Protein AF-A0A7X7UG10-F1 (afdb_monomer_lite)

pLDDT: mean 86.89, std 9.78, range [51.19, 98.06]

Foldseek 3Di:
DKWWKWFQFPVRDIFTAIFDDDDQDQWTWGQGPVRDIDIDGQLRTQKIFGFQDPVWWQPDQADDDVLVPFFWKWWAFPVRDIATFGFRDDDPPRQWGKGAGPDRSGRGRIMIGGPVRTPDIDTDCDPNNVVVVLVVLLVVLLVQLLVLLVVLLVQLLPPVDDDDPVVLVVSLVVSCVRNVVSQVVCCVRPNLVVVLVSQVVSLVVCCVVRNDSSSVSSVVSSVSNSD

Structure (mmCIF, N/CA/C/O backbone):
data_AF-A0A7X7UG10-F1
#
_entry.id   AF-A0A7X7UG10-F1
#
loop_
_atom_site.group_PDB
_atom_site.id
_atom_site.type_symbol
_atom_site.label_atom_id
_atom_site.label_alt_id
_atom_site.label_comp_id
_atom_site.label_asym_id
_atom_site.label_entity_id
_atom_site.label_seq_id
_atom_site.pdbx_PDB_ins_code
_atom_site.Cartn_x
_atom_site.Cartn_y
_atom_site.Cartn_z
_atom_site.occupancy
_atom_site.B_iso_or_equiv
_atom_site.auth_seq_id
_atom_site.auth_comp_id
_atom_site.auth_asym_id
_atom_site.auth_atom_id
_atom_site.pdbx_PDB_model_num
ATOM 1 N N . MET A 1 1 ? 0.075 7.490 28.479 1.00 69.31 1 MET A N 1
ATOM 2 C CA . MET A 1 1 ? -0.956 8.468 28.060 1.00 69.31 1 MET A CA 1
ATOM 3 C C . MET A 1 1 ? -2.308 7.787 28.205 1.00 69.31 1 MET A C 1
ATOM 5 O O . MET A 1 1 ? -2.386 6.603 27.901 1.00 69.31 1 MET A O 1
ATOM 9 N N . LYS A 1 2 ? -3.317 8.472 28.754 1.00 86.25 2 LYS A N 1
ATOM 10 C CA . LYS A 1 2 ? -4.657 7.908 28.972 1.00 86.25 2 LYS A CA 1
ATOM 11 C C . LYS A 1 2 ? -5.450 7.986 27.671 1.00 86.25 2 LYS A C 1
ATOM 13 O O . LYS A 1 2 ? -5.693 9.092 27.209 1.00 86.25 2 LYS A O 1
ATOM 18 N N . ASN A 1 3 ? -5.850 6.844 27.116 1.00 93.38 3 ASN A N 1
ATOM 19 C CA . ASN A 1 3 ? -6.679 6.796 25.910 1.00 93.38 3 ASN A CA 1
ATOM 20 C C . ASN A 1 3 ? -8.123 6.492 26.308 1.00 93.38 3 ASN A C 1
ATOM 22 O O . ASN A 1 3 ? -8.355 5.517 27.028 1.00 93.38 3 ASN A O 1
ATOM 26 N N . LEU A 1 4 ? -9.083 7.295 25.849 1.00 95.88 4 LEU A N 1
ATOM 27 C CA . LEU A 1 4 ? -10.499 6.949 25.960 1.00 95.88 4 LEU A CA 1
ATOM 28 C C . LEU A 1 4 ? -10.806 5.854 24.942 1.00 95.88 4 LEU A C 1
ATOM 30 O O . LEU A 1 4 ? -10.347 5.921 23.804 1.00 95.88 4 LEU A O 1
ATOM 34 N N . VAL A 1 5 ? -11.551 4.833 25.356 1.00 96.88 5 VAL A N 1
ATOM 35 C CA . VAL A 1 5 ? -11.821 3.666 24.521 1.00 96.88 5 VAL A CA 1
ATOM 36 C C . VAL A 1 5 ? -13.278 3.234 24.623 1.00 96.88 5 VAL A C 1
ATOM 38 O O . VAL A 1 5 ? -13.866 3.188 25.708 1.00 96.88 5 VAL A O 1
ATOM 41 N N . ILE A 1 6 ? -13.843 2.887 23.471 1.00 97.25 6 ILE A N 1
ATOM 42 C CA . ILE A 1 6 ? -15.107 2.169 23.338 1.00 97.25 6 ILE A CA 1
ATOM 43 C C . ILE A 1 6 ? -14.769 0.790 22.770 1.00 97.25 6 ILE A C 1
ATOM 45 O O . ILE A 1 6 ? -14.420 0.659 21.599 1.00 97.25 6 ILE A O 1
ATOM 49 N N . ALA A 1 7 ? -14.834 -0.245 23.603 1.00 97.75 7 ALA A N 1
ATOM 50 C CA . ALA A 1 7 ? -14.637 -1.626 23.176 1.00 97.75 7 ALA A CA 1
ATOM 51 C C . ALA A 1 7 ? -15.983 -2.204 22.719 1.00 97.75 7 ALA A C 1
ATOM 53 O O . ALA A 1 7 ? -16.868 -2.398 23.554 1.00 97.75 7 ALA A O 1
ATOM 54 N N . LYS A 1 8 ? -16.147 -2.460 21.413 1.00 97.94 8 LYS A N 1
ATOM 55 C CA . LYS A 1 8 ? -17.315 -3.165 20.861 1.00 97.94 8 LYS A CA 1
ATOM 56 C C . LYS A 1 8 ? -16.986 -4.654 20.737 1.00 97.94 8 LYS A C 1
ATOM 58 O O . LYS A 1 8 ? -16.035 -5.021 20.047 1.00 97.94 8 LYS A O 1
ATOM 63 N N . TYR A 1 9 ? -17.772 -5.505 21.383 1.00 98.00 9 TYR A N 1
ATOM 64 C CA . TYR A 1 9 ? -17.621 -6.958 21.350 1.00 98.00 9 TYR A CA 1
ATOM 65 C C . TYR A 1 9 ? -18.351 -7.578 20.157 1.00 98.00 9 TYR A C 1
ATOM 67 O O . TYR A 1 9 ? -19.327 -7.021 19.659 1.00 98.00 9 TYR A O 1
ATOM 75 N N . LEU A 1 10 ? -17.907 -8.764 19.730 1.00 97.12 10 LEU A N 1
ATOM 76 C CA . LEU A 1 10 ? -18.556 -9.532 18.655 1.00 97.12 10 LEU A CA 1
ATOM 77 C C . LEU A 1 10 ? -20.017 -9.884 18.968 1.00 97.12 10 LEU A C 1
ATOM 79 O O . LEU A 1 10 ? -20.829 -10.023 18.063 1.00 97.12 10 LEU A O 1
ATOM 83 N N . ASN A 1 11 ? -20.368 -9.997 20.251 1.00 95.12 11 ASN A N 1
ATOM 84 C CA . ASN A 1 11 ? -21.738 -10.254 20.701 1.00 95.12 11 ASN A CA 1
ATOM 85 C C . ASN A 1 11 ? -22.642 -8.999 20.694 1.00 95.12 11 ASN A C 1
ATOM 87 O O . ASN A 1 11 ? -23.745 -9.047 21.233 1.00 95.12 11 ASN A O 1
ATOM 91 N N . GLY A 1 12 ? -22.165 -7.866 20.168 1.00 94.12 12 GLY A N 1
ATOM 92 C CA . GLY A 1 12 ? -22.896 -6.596 20.112 1.00 94.12 12 GLY A CA 1
ATOM 93 C C . GLY A 1 12 ? -22.856 -5.767 21.399 1.00 94.12 12 GLY A C 1
ATOM 94 O O . GLY A 1 12 ? -23.299 -4.619 21.398 1.00 94.12 12 GLY A O 1
ATOM 95 N N . THR A 1 13 ? -22.303 -6.291 22.498 1.00 96.56 13 THR A N 1
ATOM 96 C CA . THR A 1 13 ? -22.138 -5.507 23.732 1.00 96.56 13 THR A CA 1
ATOM 97 C C . THR A 1 13 ? -21.009 -4.490 23.588 1.00 96.56 13 THR A C 1
ATOM 99 O O . THR A 1 13 ? -20.074 -4.672 22.805 1.00 96.56 13 THR A O 1
ATOM 102 N N . MET A 1 14 ? -21.072 -3.403 24.358 1.00 96.12 14 MET A N 1
ATOM 103 C CA . MET A 1 14 ? -20.009 -2.401 24.381 1.00 96.12 14 MET A CA 1
ATOM 104 C C . MET A 1 14 ? -19.635 -2.002 25.800 1.00 96.12 14 MET A C 1
ATOM 106 O O . MET A 1 14 ? -20.491 -1.892 26.677 1.00 96.12 14 MET A O 1
ATOM 110 N N . VAL A 1 15 ? -18.348 -1.729 26.002 1.00 97.12 15 VAL A N 1
ATOM 111 C CA . VAL A 1 15 ? -17.819 -1.214 27.265 1.00 97.12 15 VAL A CA 1
ATOM 112 C C . VAL A 1 15 ? -17.035 0.061 26.989 1.00 97.12 15 VAL A C 1
ATOM 114 O O . VAL A 1 15 ? -16.146 0.087 26.139 1.00 97.12 15 VAL A O 1
ATOM 117 N N . LYS A 1 16 ? -17.371 1.127 27.718 1.00 97.31 16 LYS A N 1
ATOM 118 C CA . LYS A 1 16 ? -16.681 2.417 27.649 1.00 97.31 16 LYS A CA 1
ATOM 119 C C . LYS A 1 16 ? -15.754 2.574 28.847 1.00 97.31 16 LYS A C 1
ATOM 121 O O . LYS A 1 16 ? -16.108 2.210 29.970 1.00 97.31 16 LYS A O 1
ATOM 126 N N . GLY A 1 17 ? -14.581 3.143 28.616 1.00 96.81 17 GLY A N 1
ATOM 127 C CA . GLY A 1 17 ? -13.615 3.391 29.675 1.00 96.81 17 GLY A CA 1
ATOM 128 C C . GLY A 1 17 ? -12.332 4.018 29.163 1.00 96.81 17 GLY A C 1
ATOM 129 O O . GLY A 1 17 ? -12.296 4.650 28.112 1.00 96.81 17 GLY A O 1
ATOM 130 N N . TYR A 1 18 ? -11.248 3.835 29.894 1.00 97.06 18 TYR A N 1
ATOM 131 C CA . TYR A 1 18 ? -9.933 4.246 29.431 1.00 97.06 18 TYR A CA 1
ATOM 132 C C . TYR A 1 18 ? -8.921 3.120 29.565 1.00 97.06 18 TYR A C 1
ATOM 134 O O . TYR A 1 18 ? -9.076 2.208 30.373 1.00 97.06 18 TYR A O 1
ATOM 142 N N . THR A 1 19 ? -7.866 3.204 28.768 1.00 96.69 19 THR A N 1
ATOM 143 C CA . THR A 1 19 ? -6.755 2.254 28.775 1.00 96.69 19 THR A CA 1
ATOM 144 C C . THR A 1 19 ? -5.424 2.997 28.773 1.00 96.69 19 THR A C 1
ATOM 146 O O . THR A 1 19 ? -5.327 4.138 28.307 1.00 96.69 19 THR A O 1
ATOM 149 N N . LEU A 1 20 ? -4.400 2.348 29.325 1.00 95.06 20 LEU A N 1
ATOM 150 C CA . LEU A 1 20 ? -3.022 2.836 29.347 1.00 95.06 20 LEU A CA 1
ATOM 151 C C . LEU A 1 20 ? -2.082 1.986 28.480 1.00 95.06 20 LEU A C 1
ATOM 153 O O . LEU A 1 20 ? -0.949 2.405 28.254 1.00 95.06 20 LEU A O 1
ATOM 157 N N . ASP A 1 21 ? -2.529 0.820 27.999 1.00 94.19 21 ASP A N 1
ATOM 158 C CA . ASP A 1 21 ? -1.650 -0.225 27.463 1.00 94.19 21 ASP A CA 1
ATOM 159 C C . ASP A 1 21 ? -2.168 -0.921 26.189 1.00 94.19 21 ASP A C 1
ATOM 161 O O . ASP A 1 21 ? -1.704 -2.008 25.844 1.00 94.19 21 ASP A O 1
ATOM 165 N N . ILE A 1 22 ? -3.078 -0.278 25.450 1.00 91.56 22 ILE A N 1
ATOM 166 C CA . ILE A 1 22 ? -3.514 -0.742 24.124 1.00 91.56 22 ILE A CA 1
ATOM 167 C C . ILE A 1 22 ? -2.398 -0.602 23.073 1.00 91.56 22 ILE A C 1
ATOM 169 O O . ILE A 1 22 ? -1.749 0.442 22.964 1.00 91.56 22 ILE A O 1
ATOM 173 N N . GLY A 1 23 ? -2.175 -1.656 22.287 1.00 87.38 23 GLY A N 1
ATOM 174 C CA . GLY A 1 23 ? -1.088 -1.745 21.309 1.00 87.38 23 GLY A CA 1
ATOM 175 C C . GLY A 1 23 ? -1.064 -3.109 20.615 1.00 87.38 23 GLY A C 1
ATOM 176 O O . GLY A 1 23 ? -2.100 -3.747 20.485 1.00 87.38 23 GLY A O 1
ATOM 177 N N . ASN A 1 24 ? 0.120 -3.589 20.224 1.00 81.75 24 ASN A N 1
ATOM 178 C CA . ASN A 1 24 ? 0.295 -4.830 19.444 1.00 81.75 24 ASN A CA 1
ATOM 179 C C . ASN A 1 24 ? 0.227 -6.133 20.276 1.00 81.75 24 ASN A C 1
ATOM 181 O O . ASN A 1 24 ? 0.858 -7.124 19.917 1.00 81.75 24 ASN A O 1
ATOM 185 N N . LYS A 1 25 ? -0.483 -6.135 21.405 1.00 90.50 25 LYS A N 1
ATOM 186 C CA . LYS A 1 25 ? -0.693 -7.323 22.254 1.00 90.50 25 LYS A CA 1
ATOM 187 C C . LYS A 1 25 ? -2.097 -7.860 22.017 1.00 90.50 25 LYS A C 1
ATOM 189 O O . LYS A 1 25 ? -2.970 -7.072 21.700 1.00 90.50 25 LYS A O 1
ATOM 194 N N . ASP A 1 26 ? -2.341 -9.141 22.277 1.00 95.19 26 ASP A N 1
ATOM 195 C CA . ASP A 1 26 ? -3.674 -9.752 22.100 1.00 95.19 26 ASP A CA 1
ATOM 196 C C . ASP A 1 26 ? -4.696 -9.346 23.177 1.00 95.19 26 ASP A C 1
ATOM 198 O O . ASP A 1 26 ? -5.889 -9.639 23.074 1.00 95.19 26 ASP A O 1
ATOM 202 N N . THR A 1 27 ? -4.234 -8.647 24.216 1.00 97.06 27 THR A N 1
ATOM 203 C CA . THR A 1 27 ? -5.051 -8.164 25.328 1.00 97.06 27 THR A CA 1
ATOM 204 C C . THR A 1 27 ? -4.622 -6.773 25.778 1.00 97.06 27 THR A C 1
ATOM 206 O O . THR A 1 27 ? -3.442 -6.430 25.678 1.00 97.06 27 THR A O 1
ATOM 209 N N . PHE A 1 28 ? -5.541 -6.024 26.381 1.00 97.31 28 PHE A N 1
ATOM 210 C CA . PHE A 1 28 ? -5.252 -4.766 27.078 1.00 97.31 28 PHE A CA 1
ATOM 211 C C . PHE A 1 28 ? -6.128 -4.614 28.326 1.00 97.31 28 PHE A C 1
ATOM 213 O O . PHE A 1 28 ? -7.128 -5.320 28.488 1.00 97.31 28 PHE A O 1
ATOM 220 N N . HIS A 1 29 ? -5.768 -3.683 29.208 1.00 97.50 29 HIS A N 1
ATOM 221 C CA . HIS A 1 29 ? -6.564 -3.369 30.390 1.00 97.50 29 HIS A CA 1
ATOM 222 C C . HIS A 1 29 ? -7.476 -2.175 30.118 1.00 97.50 29 HIS A C 1
ATOM 224 O O . HIS A 1 29 ? -7.034 -1.123 29.644 1.00 97.50 29 HIS A O 1
ATOM 230 N N . LEU A 1 30 ? -8.755 -2.335 30.445 1.00 97.44 30 LEU A N 1
ATOM 231 C CA . LEU A 1 30 ? -9.763 -1.287 30.368 1.00 97.44 30 LEU A CA 1
ATOM 232 C C . LEU A 1 30 ? -10.248 -0.981 31.782 1.00 97.44 30 LEU A C 1
ATOM 234 O O . LEU A 1 30 ? -10.715 -1.872 32.487 1.00 97.44 30 LEU A O 1
ATOM 238 N N . VAL A 1 31 ? -10.165 0.285 32.184 1.00 97.75 31 VAL A N 1
ATOM 239 C CA . VAL A 1 31 ? -10.835 0.789 33.385 1.00 97.75 31 VAL A CA 1
ATOM 240 C C . VAL A 1 31 ? -12.161 1.402 32.958 1.00 97.75 31 VAL A C 1
ATOM 242 O O . VAL A 1 31 ? -12.179 2.372 32.197 1.00 97.75 31 VAL A O 1
ATOM 245 N N . THR A 1 32 ? -13.269 0.804 33.391 1.00 96.88 32 THR A N 1
ATOM 246 C CA . THR A 1 32 ? -14.623 1.218 33.007 1.00 96.88 32 THR A CA 1
ATOM 247 C C . THR A 1 32 ? -14.974 2.582 33.598 1.00 96.88 32 THR A C 1
ATOM 249 O O . THR A 1 32 ? -14.307 3.082 34.505 1.00 96.88 32 THR A O 1
ATOM 252 N N . LEU A 1 33 ? -16.066 3.186 33.124 1.00 94.00 33 LEU A N 1
ATOM 253 C CA . LEU A 1 33 ? -16.603 4.417 33.723 1.00 94.00 33 LEU A CA 1
ATOM 254 C C . LEU A 1 33 ? -17.022 4.241 35.197 1.00 94.00 33 LEU A C 1
ATOM 256 O O . LEU A 1 33 ? -17.089 5.220 35.931 1.00 94.00 33 LEU A O 1
ATOM 260 N N . GLN A 1 34 ? -17.262 3.003 35.638 1.00 94.62 34 GLN A N 1
ATOM 261 C CA . GLN A 1 34 ? -17.535 2.628 37.028 1.00 94.62 34 GLN A CA 1
ATOM 262 C C . GLN A 1 34 ? -16.253 2.286 37.813 1.00 94.62 34 GLN A C 1
ATOM 264 O O . GLN A 1 34 ? -16.327 1.642 38.856 1.00 94.62 34 GLN A O 1
ATOM 269 N N . ASN A 1 35 ? -15.072 2.673 37.314 1.00 93.44 35 ASN A N 1
ATOM 270 C CA . ASN A 1 35 ? -13.763 2.409 37.926 1.00 93.44 35 ASN A CA 1
ATOM 271 C C . ASN A 1 35 ? -13.462 0.919 38.173 1.00 93.44 35 ASN A C 1
ATOM 273 O O . ASN A 1 35 ? -12.697 0.570 39.069 1.00 93.44 35 ASN A O 1
ATOM 277 N N . THR A 1 36 ? -14.037 0.026 37.365 1.00 96.06 36 THR A N 1
ATOM 278 C CA . THR A 1 36 ? -13.709 -1.405 37.394 1.00 96.06 36 THR A CA 1
ATOM 279 C C . THR A 1 36 ? -12.635 -1.694 36.357 1.00 96.06 36 THR A C 1
ATOM 281 O O . THR A 1 36 ? -12.786 -1.314 35.199 1.00 96.06 36 THR A O 1
ATOM 284 N N . GLN A 1 37 ? -11.557 -2.373 36.743 1.00 97.00 37 GLN A N 1
ATOM 285 C CA . GLN A 1 37 ? -10.535 -2.812 35.796 1.00 97.00 37 GLN A CA 1
ATOM 286 C C . GLN A 1 37 ? -10.876 -4.201 35.255 1.00 97.00 37 GLN A C 1
ATOM 288 O O . GLN A 1 37 ? -11.081 -5.137 36.024 1.00 97.00 37 GLN A O 1
ATOM 293 N N . ILE A 1 38 ? -10.901 -4.335 33.932 1.00 97.06 38 ILE A N 1
ATOM 294 C CA . ILE A 1 38 ? -11.108 -5.603 33.232 1.00 97.06 38 ILE A CA 1
ATOM 295 C C . ILE A 1 38 ? -9.986 -5.846 32.223 1.00 97.06 38 ILE A C 1
ATOM 297 O O . ILE A 1 38 ? -9.437 -4.906 31.641 1.00 97.06 38 ILE A O 1
ATOM 301 N N . THR A 1 39 ? -9.664 -7.116 31.990 1.00 97.75 39 THR A N 1
ATOM 302 C CA . THR A 1 39 ? -8.786 -7.528 30.891 1.00 97.75 39 THR A CA 1
ATOM 303 C C . THR A 1 39 ? -9.640 -7.816 29.666 1.00 97.75 39 THR A C 1
ATOM 305 O O . THR A 1 39 ? -10.510 -8.684 29.696 1.00 97.75 39 THR A O 1
ATOM 308 N N . VAL A 1 40 ? -9.384 -7.089 28.583 1.00 97.69 40 VAL A N 1
ATOM 309 C CA . VAL A 1 40 ? -10.087 -7.245 27.311 1.00 97.69 40 VAL A CA 1
ATOM 310 C C . VAL A 1 40 ? -9.215 -8.062 26.370 1.00 97.69 40 VAL A C 1
ATOM 312 O O . VAL A 1 40 ? -8.053 -7.716 26.158 1.00 97.69 40 VAL A O 1
ATOM 315 N N . LYS A 1 41 ? -9.773 -9.132 25.799 1.00 97.56 41 LYS A N 1
ATOM 316 C CA . LYS A 1 41 ? -9.138 -9.895 24.718 1.00 97.56 41 LYS A CA 1
ATOM 317 C C . LYS A 1 41 ? -9.620 -9.376 23.370 1.00 97.56 41 LYS A C 1
ATOM 319 O O . LYS A 1 41 ? -10.821 -9.191 23.186 1.00 97.56 41 LYS A O 1
ATOM 324 N N . ILE A 1 42 ? -8.699 -9.129 22.442 1.00 97.00 42 ILE A N 1
ATOM 325 C CA . ILE A 1 42 ? -9.031 -8.543 21.135 1.00 97.00 42 ILE A CA 1
ATOM 326 C C . ILE A 1 42 ? -9.817 -9.523 20.260 1.00 97.00 42 ILE A C 1
ATOM 328 O O . ILE A 1 42 ? -10.674 -9.095 19.495 1.00 97.00 42 ILE A O 1
ATOM 332 N N . ASP A 1 43 ? -9.579 -10.826 20.402 1.00 97.00 43 ASP A N 1
ATOM 333 C CA . ASP A 1 43 ? -10.307 -11.874 19.677 1.00 97.00 43 ASP A CA 1
ATOM 334 C C . ASP A 1 43 ? -11.823 -11.874 19.959 1.00 97.00 43 ASP A C 1
ATOM 336 O O . ASP A 1 43 ? -12.609 -12.241 19.089 1.00 97.00 43 ASP A O 1
ATOM 340 N N . ALA A 1 44 ? -12.240 -11.401 21.135 1.00 97.62 44 ALA A N 1
ATOM 341 C CA . ALA A 1 44 ? -13.637 -11.226 21.522 1.00 97.62 44 ALA A CA 1
ATOM 342 C C . ALA A 1 44 ? -14.248 -9.905 21.018 1.00 97.62 44 ALA A C 1
ATOM 344 O O . ALA A 1 44 ? -15.465 -9.702 21.112 1.00 97.62 44 ALA A O 1
ATOM 345 N N . LEU A 1 45 ? -13.422 -8.987 20.508 1.00 98.06 45 LEU A N 1
ATOM 346 C CA . LEU A 1 45 ? -13.863 -7.693 20.007 1.00 98.06 45 LEU A CA 1
ATOM 347 C C . LEU A 1 45 ? -14.240 -7.756 18.533 1.00 98.06 45 LEU A C 1
ATOM 349 O O . LEU A 1 45 ? -13.622 -8.462 17.744 1.00 98.06 45 LEU A O 1
ATOM 353 N N . LYS A 1 46 ? -15.205 -6.922 18.151 1.00 97.81 46 LYS A N 1
ATOM 354 C CA . LYS A 1 46 ? -15.277 -6.407 16.786 1.00 97.81 46 LYS A CA 1
ATOM 355 C C . LYS A 1 46 ? -14.106 -5.450 16.554 1.00 97.81 46 LYS A C 1
ATOM 357 O O . LYS A 1 46 ? -13.300 -5.630 15.644 1.00 97.81 46 LYS A O 1
ATOM 362 N N . ALA A 1 47 ? -14.022 -4.435 17.412 1.00 97.69 47 ALA A N 1
ATOM 363 C CA . ALA A 1 47 ? -12.966 -3.436 17.412 1.00 97.69 47 ALA A CA 1
ATOM 364 C C . ALA A 1 47 ? -12.937 -2.663 18.742 1.00 97.69 47 ALA A C 1
ATOM 366 O O . ALA A 1 47 ? -13.943 -2.572 19.455 1.00 97.69 47 ALA A O 1
ATOM 367 N N . ALA A 1 48 ? -11.790 -2.064 19.055 1.00 97.50 48 ALA A N 1
ATOM 368 C CA . ALA A 1 48 ? -11.658 -1.048 20.094 1.00 97.50 48 ALA A CA 1
ATOM 369 C C . ALA A 1 48 ? -11.438 0.324 19.446 1.00 97.50 48 ALA A C 1
ATOM 371 O O . ALA A 1 48 ? -10.427 0.558 18.785 1.00 97.50 48 ALA A O 1
ATOM 372 N N . PHE A 1 49 ? -12.383 1.234 19.656 1.00 95.75 49 PHE A N 1
ATOM 373 C CA . PHE A 1 49 ? -12.361 2.589 19.117 1.00 95.75 49 PHE A CA 1
ATOM 374 C C . PHE A 1 49 ? -11.696 3.503 20.140 1.00 95.75 49 PHE A C 1
ATOM 376 O O . PHE A 1 49 ? -12.246 3.704 21.226 1.00 95.75 49 PHE A O 1
ATOM 383 N N . LEU A 1 50 ? -10.505 4.019 19.832 1.00 95.06 50 LEU A N 1
ATOM 384 C CA . LEU A 1 50 ? -9.871 5.045 20.651 1.00 95.06 50 LEU A CA 1
ATOM 385 C C . LEU A 1 50 ? -10.441 6.388 20.216 1.00 95.06 50 LEU A C 1
ATOM 387 O O . LEU A 1 50 ? -10.336 6.751 19.046 1.00 95.06 50 LEU A O 1
ATOM 391 N N . VAL A 1 51 ? -11.072 7.090 21.148 1.00 93.69 51 VAL A N 1
ATOM 392 C CA . VAL A 1 51 ? -11.904 8.258 20.849 1.00 93.69 51 VAL A CA 1
ATOM 393 C C . VAL A 1 51 ? -11.369 9.523 21.508 1.00 93.69 51 VAL A C 1
ATOM 395 O O . VAL A 1 51 ? -10.785 9.469 22.587 1.00 93.69 51 VAL A O 1
ATOM 398 N N . LYS A 1 52 ? -11.638 10.677 20.897 1.00 89.75 52 LYS A N 1
ATOM 399 C CA . LYS A 1 52 ? -11.345 12.001 21.460 1.00 89.75 52 LYS A CA 1
ATOM 400 C C . LYS A 1 52 ? -12.229 12.279 22.675 1.00 89.75 52 LYS A C 1
ATOM 402 O O . LYS A 1 52 ? -11.768 12.797 23.689 1.00 89.75 52 LYS A O 1
ATOM 407 N N . THR A 1 53 ? -13.511 11.912 22.588 1.00 90.31 53 THR A N 1
ATOM 408 C CA . THR A 1 53 ? -14.511 12.135 23.642 1.00 90.31 53 THR A CA 1
ATOM 409 C C . THR A 1 53 ? -15.448 10.934 23.825 1.00 90.31 53 THR A C 1
ATOM 411 O O . THR A 1 53 ? -15.710 10.172 22.895 1.00 90.31 53 THR A O 1
ATOM 414 N N . MET A 1 54 ? -16.005 10.773 25.032 1.00 90.12 54 MET A N 1
ATOM 415 C CA . MET A 1 54 ? -16.983 9.711 25.342 1.00 90.12 54 MET A CA 1
ATOM 416 C C . MET A 1 54 ? -18.406 9.996 24.858 1.00 90.12 54 MET A C 1
ATOM 418 O O . MET A 1 54 ? -19.181 9.058 24.638 1.00 90.12 54 MET A O 1
ATOM 422 N N . ALA A 1 55 ? -18.754 11.281 24.762 1.00 84.00 55 ALA A N 1
ATOM 423 C CA . ALA A 1 55 ? -20.073 11.750 24.350 1.00 84.00 55 ALA A CA 1
ATOM 424 C C . ALA A 1 55 ? -20.234 11.773 22.821 1.00 84.00 55 ALA A C 1
ATOM 426 O O . ALA A 1 55 ? -21.361 11.793 22.337 1.00 84.00 55 ALA A O 1
ATOM 427 N N . GLY A 1 56 ? -19.125 11.727 22.074 1.00 73.62 56 GLY A N 1
ATOM 428 C CA . GLY A 1 56 ? -19.115 12.086 20.660 1.00 73.62 56 GLY A CA 1
ATOM 429 C C . GLY A 1 56 ? -19.019 13.605 20.486 1.00 73.62 56 GLY A C 1
ATOM 430 O O . GLY A 1 56 ? -19.287 14.368 21.414 1.00 73.62 56 GLY A O 1
ATOM 431 N N . GLY A 1 57 ? -18.608 14.044 19.298 1.00 64.50 57 GLY A N 1
ATOM 432 C CA . GLY A 1 57 ? -18.410 15.461 18.984 1.00 64.50 57 GLY A CA 1
ATOM 433 C C . GLY A 1 57 ? -16.939 15.856 18.843 1.00 64.50 57 GLY A C 1
ATOM 434 O O . GLY A 1 57 ? -16.037 15.282 19.453 1.00 64.50 57 GLY A O 1
ATOM 435 N N . THR A 1 58 ? -16.707 16.842 17.983 1.00 59.06 58 THR A N 1
ATOM 436 C CA . THR A 1 58 ? -15.467 17.023 17.220 1.00 59.06 58 THR A CA 1
ATOM 437 C C . THR A 1 58 ? -14.736 18.294 17.662 1.00 59.06 58 THR A C 1
ATOM 439 O O . THR A 1 58 ? -14.492 19.187 16.862 1.00 59.06 58 THR A O 1
ATOM 442 N N . ASN A 1 59 ? -14.427 18.432 18.954 1.00 53.41 59 ASN A N 1
ATOM 443 C CA . ASN A 1 59 ? -13.895 19.697 19.497 1.00 53.41 59 ASN A CA 1
ATOM 444 C C . ASN A 1 59 ? -12.408 19.657 19.862 1.00 53.41 59 ASN A C 1
ATOM 446 O O . ASN A 1 59 ? -11.937 20.474 20.651 1.00 53.41 59 ASN A O 1
ATOM 450 N N . SER A 1 60 ? -11.639 18.711 19.329 1.00 54.97 60 SER A N 1
ATOM 451 C CA . SER A 1 60 ? -10.196 18.690 19.564 1.00 54.97 60 SER A CA 1
ATOM 452 C C . SER A 1 60 ? -9.446 18.441 18.262 1.00 54.97 60 SER A C 1
ATOM 454 O O . SER A 1 60 ? -9.733 17.440 17.600 1.00 54.97 60 SER A O 1
ATOM 456 N N . PRO A 1 61 ? -8.504 19.329 17.886 1.00 51.19 61 PRO A N 1
ATOM 457 C CA . PRO A 1 61 ? -7.644 19.084 16.741 1.00 51.19 61 PRO A CA 1
ATOM 458 C C . PRO A 1 61 ? -6.843 17.807 17.007 1.00 51.19 61 PRO A C 1
ATOM 460 O O . PRO A 1 61 ? -6.136 17.700 18.014 1.00 51.19 61 PRO A O 1
ATOM 463 N N . SER A 1 62 ? -6.985 16.816 16.129 1.00 54.91 62 SER A N 1
ATOM 464 C CA . SER A 1 62 ? -6.111 15.646 16.130 1.00 54.91 62 SER A CA 1
ATOM 465 C C . SER A 1 62 ? -4.689 16.086 15.795 1.00 54.91 62 SER A C 1
ATOM 467 O O . SER A 1 62 ? -4.476 17.006 15.007 1.00 54.91 62 SER A O 1
ATOM 469 N N . LYS A 1 63 ? -3.686 15.412 16.367 1.00 56.47 63 LYS A N 1
ATOM 470 C CA . LYS A 1 63 ? -2.326 15.508 15.824 1.00 56.47 63 LYS A CA 1
ATOM 471 C C . LYS A 1 63 ? -2.392 15.044 14.372 1.00 56.47 63 LYS A C 1
ATOM 473 O O . LYS A 1 63 ? -2.816 13.914 14.139 1.00 56.47 63 LYS A O 1
ATOM 478 N N . SER A 1 64 ? -1.985 15.893 13.433 1.00 53.31 64 SER A N 1
ATOM 479 C CA . SER A 1 64 ? -1.894 15.523 12.024 1.00 53.31 64 SER A CA 1
ATOM 480 C C . SER A 1 64 ? -0.840 14.425 11.878 1.00 53.31 64 SER A C 1
ATOM 482 O O . SER A 1 64 ? 0.366 14.672 11.855 1.00 53.31 64 SER A O 1
ATOM 484 N N . LEU A 1 65 ? -1.284 13.168 11.858 1.00 60.88 65 LEU A N 1
ATOM 485 C CA . LEU A 1 65 ? -0.453 12.104 11.321 1.00 60.88 65 LEU A CA 1
ATOM 486 C C . LEU A 1 65 ? -0.339 12.350 9.821 1.00 60.88 65 LEU A C 1
ATOM 488 O O . LEU A 1 65 ? -1.336 12.640 9.163 1.00 60.88 65 LEU A O 1
ATOM 492 N N . ASP A 1 66 ? 0.865 12.214 9.269 1.00 66.44 66 ASP A N 1
ATOM 493 C CA . ASP A 1 66 ? 1.022 12.211 7.819 1.00 66.44 66 ASP A CA 1
ATOM 494 C C . ASP A 1 66 ? 0.499 10.881 7.262 1.00 66.44 66 ASP A C 1
ATOM 496 O O . ASP A 1 66 ? 1.242 9.921 7.026 1.00 66.44 66 ASP A O 1
ATOM 500 N N . LEU A 1 67 ? -0.824 10.823 7.091 1.00 68.81 67 LEU A N 1
ATOM 501 C CA . LEU A 1 67 ? -1.564 9.669 6.584 1.00 68.81 67 LEU A CA 1
ATOM 502 C C . LEU A 1 67 ? -1.105 9.264 5.169 1.00 68.81 67 LEU A C 1
ATOM 504 O O . LEU A 1 67 ? -1.378 8.149 4.736 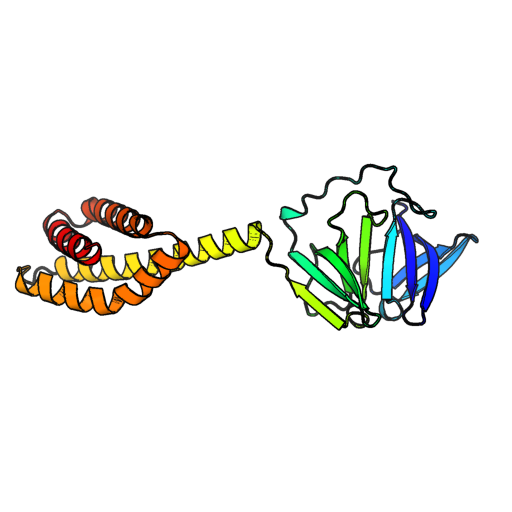1.00 68.81 67 LEU A O 1
ATOM 508 N N . ARG A 1 68 ? -0.326 10.107 4.474 1.00 64.44 68 ARG A N 1
ATOM 509 C CA . ARG A 1 68 ? 0.246 9.830 3.144 1.00 64.44 68 ARG A CA 1
ATOM 510 C C . ARG A 1 68 ? 1.247 8.674 3.119 1.00 64.44 68 ARG A C 1
ATOM 512 O O . ARG A 1 68 ? 1.553 8.172 2.042 1.00 64.44 68 ARG A O 1
ATOM 519 N N . THR A 1 69 ? 1.801 8.286 4.268 1.00 75.38 69 THR A N 1
ATOM 520 C CA . THR A 1 69 ? 2.868 7.269 4.344 1.00 75.38 69 THR A CA 1
ATOM 521 C C . THR A 1 69 ? 2.379 5.873 4.733 1.00 75.38 69 THR A C 1
ATOM 523 O O . THR A 1 69 ? 3.144 4.914 4.631 1.00 75.38 69 THR A O 1
ATOM 526 N N . GLY A 1 70 ? 1.124 5.729 5.166 1.00 83.94 70 GLY A N 1
ATOM 527 C CA . GLY A 1 70 ? 0.548 4.428 5.508 1.00 83.94 70 GLY A CA 1
ATOM 528 C C . GLY A 1 70 ? -0.223 3.793 4.348 1.00 83.94 70 GLY A C 1
ATOM 529 O O . GLY A 1 70 ? -0.475 4.413 3.319 1.00 83.94 70 GLY A O 1
ATOM 530 N N . THR A 1 71 ? -0.617 2.529 4.518 1.00 88.12 71 THR A N 1
ATOM 531 C CA . THR A 1 71 ? -1.467 1.823 3.547 1.00 88.12 71 THR A CA 1
ATOM 532 C C . THR A 1 71 ? -2.914 2.258 3.739 1.00 88.12 71 THR A C 1
ATOM 534 O O . THR A 1 71 ? -3.468 2.036 4.815 1.00 88.12 71 THR A O 1
ATOM 537 N N . GLN A 1 72 ? -3.537 2.834 2.711 1.00 90.19 72 GLN A N 1
ATOM 538 C CA . GLN A 1 72 ? -4.968 3.121 2.750 1.00 90.19 72 GLN A CA 1
ATOM 539 C C . GLN A 1 72 ? -5.757 1.816 2.608 1.00 90.19 72 GLN A C 1
ATOM 541 O O . GLN A 1 72 ? -5.474 0.983 1.742 1.00 90.19 72 GLN A O 1
ATOM 546 N N . LEU A 1 73 ? -6.717 1.614 3.500 1.00 92.69 73 LEU A N 1
ATOM 547 C CA . LEU A 1 73 ? -7.532 0.417 3.602 1.00 92.69 73 LEU A CA 1
ATOM 548 C C . LEU A 1 73 ? -9.007 0.790 3.593 1.00 92.69 73 LEU A C 1
ATOM 550 O O . LEU A 1 73 ? -9.404 1.760 4.235 1.00 92.69 73 LEU A O 1
ATOM 554 N N . HIS A 1 74 ? -9.782 -0.059 2.932 1.00 94.06 74 HIS A N 1
ATOM 555 C CA . HIS A 1 74 ? -11.222 -0.154 3.091 1.00 94.06 74 HIS A CA 1
ATOM 556 C C . HIS A 1 74 ? -11.516 -1.442 3.862 1.00 94.06 74 HIS A C 1
ATOM 558 O O . HIS A 1 74 ? -11.090 -2.535 3.454 1.00 94.06 74 HIS A O 1
ATOM 564 N N . VAL A 1 75 ? -12.181 -1.305 5.006 1.00 95.88 75 VAL A N 1
ATOM 565 C CA . VAL A 1 75 ? -12.557 -2.412 5.887 1.00 95.88 75 VAL A CA 1
ATOM 566 C C . VAL A 1 75 ? -14.068 -2.532 5.914 1.00 95.88 75 VAL A C 1
ATOM 568 O O . VAL A 1 75 ? -14.749 -1.608 6.341 1.00 95.88 75 VAL A O 1
ATOM 571 N N . GLU A 1 76 ? -14.569 -3.705 5.555 1.00 97.44 76 GLU A N 1
ATOM 572 C CA . GLU A 1 76 ? -15.977 -4.064 5.680 1.00 97.44 76 GLU A CA 1
ATOM 573 C C . GLU A 1 76 ? -16.118 -5.080 6.816 1.00 97.44 76 GLU A C 1
ATOM 575 O O . GLU A 1 76 ? -15.465 -6.131 6.816 1.00 97.44 76 GLU A O 1
ATOM 580 N N . PHE A 1 77 ? -16.963 -4.791 7.800 1.00 97.56 77 PHE A N 1
ATOM 581 C CA . PHE A 1 77 ? -17.250 -5.703 8.903 1.00 97.56 77 PHE A CA 1
ATOM 582 C C . PHE A 1 77 ? -18.327 -6.730 8.535 1.00 97.56 77 PHE A C 1
ATOM 584 O O . PHE A 1 77 ? -19.107 -6.567 7.599 1.00 97.56 77 PHE A O 1
ATOM 591 N N . LEU A 1 78 ? -18.398 -7.822 9.302 1.00 97.12 78 LEU A N 1
ATOM 592 C CA . LEU A 1 78 ? -19.432 -8.848 9.115 1.00 97.12 78 LEU A CA 1
ATOM 593 C C . LEU A 1 78 ? -20.859 -8.290 9.254 1.00 97.12 78 LEU A C 1
ATOM 595 O O . LEU A 1 78 ? -21.763 -8.780 8.578 1.00 97.12 78 LEU A O 1
ATOM 599 N N . ASP A 1 79 ? -21.041 -7.251 10.070 1.00 95.00 79 ASP A N 1
ATOM 600 C CA . ASP A 1 79 ? -22.311 -6.547 10.276 1.00 95.00 79 ASP A CA 1
ATOM 601 C C . ASP A 1 79 ? -22.578 -5.419 9.265 1.00 95.00 79 ASP A C 1
ATOM 603 O O . ASP A 1 79 ? -23.572 -4.709 9.397 1.00 95.00 79 ASP A O 1
ATOM 607 N N . SER A 1 80 ? -21.763 -5.307 8.212 1.00 94.62 80 SER A N 1
ATOM 608 C CA . SER A 1 80 ? -21.884 -4.304 7.140 1.00 94.62 80 SER A CA 1
ATOM 609 C C . SER A 1 80 ? -21.553 -2.865 7.558 1.00 94.62 80 SER A C 1
ATOM 611 O O . SER A 1 80 ? -21.792 -1.946 6.783 1.00 94.62 80 SER A O 1
ATOM 613 N N . GLU A 1 81 ? -20.997 -2.633 8.757 1.00 94.44 81 GLU A N 1
ATOM 614 C CA . GLU A 1 81 ? -20.302 -1.362 9.008 1.00 94.44 81 GLU A CA 1
ATOM 615 C C . GLU A 1 81 ? -19.028 -1.309 8.144 1.00 94.44 81 GLU A C 1
ATOM 617 O O . GLU A 1 81 ? -18.348 -2.323 7.966 1.00 94.44 81 GLU A O 1
ATOM 622 N N . GLU A 1 82 ? -18.675 -0.123 7.655 1.00 94.00 82 GLU A N 1
ATOM 623 C CA . GLU A 1 82 ? -17.490 0.108 6.825 1.00 94.00 82 GLU A CA 1
ATOM 624 C C . GLU A 1 82 ? -16.592 1.178 7.450 1.00 94.00 82 GLU A C 1
ATOM 626 O O . GLU A 1 82 ? -17.072 2.102 8.113 1.00 94.00 82 GLU A O 1
ATOM 631 N N . ILE A 1 83 ? -15.279 1.043 7.261 1.00 91.94 83 ILE A N 1
ATOM 632 C CA . ILE A 1 83 ? -14.286 2.034 7.682 1.00 91.94 83 ILE A CA 1
ATOM 633 C C . ILE A 1 83 ? -13.241 2.207 6.586 1.00 91.94 83 ILE A C 1
ATOM 635 O O . ILE A 1 83 ? -12.520 1.265 6.250 1.00 91.94 83 ILE A O 1
ATOM 639 N N . ASP A 1 84 ? -13.094 3.449 6.135 1.00 90.62 84 ASP A N 1
ATOM 640 C CA . ASP A 1 84 ? -11.957 3.895 5.342 1.00 90.62 84 ASP A CA 1
ATOM 641 C C . ASP A 1 84 ? -10.920 4.579 6.229 1.00 90.62 84 ASP A C 1
ATOM 643 O O . ASP A 1 84 ? -11.223 5.432 7.070 1.00 90.62 84 ASP A O 1
ATOM 647 N N . GLY A 1 85 ? -9.659 4.214 6.038 1.00 91.19 85 GLY A N 1
ATOM 648 C CA . GLY A 1 85 ? -8.586 4.767 6.843 1.00 91.19 85 GLY A CA 1
ATOM 649 C C . GLY A 1 85 ? -7.211 4.312 6.406 1.00 91.19 85 GLY A C 1
ATOM 650 O O . GLY A 1 85 ? -7.042 3.546 5.463 1.00 91.19 85 GLY A O 1
ATOM 651 N N . VAL A 1 86 ? -6.201 4.792 7.112 1.00 91.88 86 VAL A N 1
ATOM 652 C CA . VAL A 1 86 ? -4.805 4.447 6.867 1.00 91.88 86 VAL A CA 1
ATOM 653 C C . VAL A 1 86 ? -4.300 3.542 7.973 1.00 91.88 86 VAL A C 1
ATOM 655 O O . VAL A 1 86 ? -4.538 3.788 9.150 1.00 91.88 86 VAL A O 1
ATOM 658 N N . SER A 1 87 ? -3.571 2.495 7.611 1.00 93.00 87 SER A N 1
ATOM 659 C CA . SER A 1 87 ? -2.864 1.641 8.557 1.00 93.00 87 SER A CA 1
ATOM 660 C C . SER A 1 87 ? -1.362 1.694 8.313 1.00 93.00 87 SER A C 1
ATOM 662 O O . SER A 1 87 ? -0.888 1.544 7.186 1.00 93.00 87 SER A O 1
ATOM 664 N N .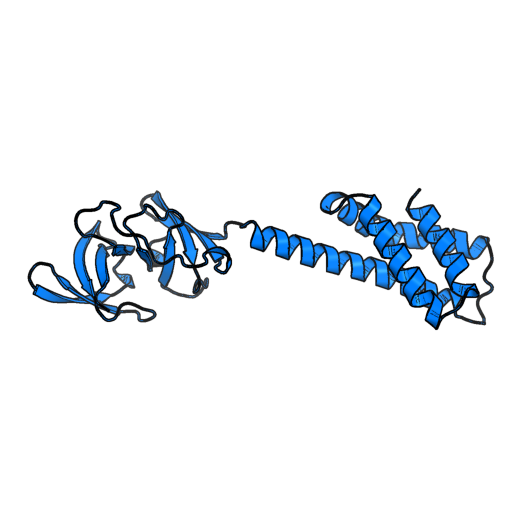 PHE A 1 88 ? -0.603 1.868 9.391 1.00 90.75 88 PHE A N 1
ATOM 665 C CA . PHE A 1 88 ? 0.863 1.835 9.368 1.00 90.75 88 PHE A CA 1
ATOM 666 C C . PHE A 1 88 ? 1.427 0.458 9.716 1.00 90.75 88 PHE A C 1
ATOM 668 O O . PHE A 1 88 ? 2.622 0.221 9.563 1.00 90.75 88 PHE A O 1
ATOM 675 N N . ASP A 1 89 ? 0.584 -0.450 10.207 1.00 90.94 89 ASP A N 1
ATOM 676 C CA . ASP A 1 89 ? 1.013 -1.740 10.732 1.00 90.94 89 ASP A CA 1
ATOM 677 C C . ASP A 1 89 ? 0.253 -2.928 10.121 1.00 90.94 89 ASP A C 1
ATOM 679 O O . ASP A 1 89 ? 0.458 -4.069 10.553 1.00 90.94 89 ASP A O 1
ATOM 683 N N . TYR A 1 90 ? -0.577 -2.680 9.102 1.00 91.50 90 TYR A N 1
ATOM 684 C CA . TYR A 1 90 ? -1.359 -3.708 8.430 1.00 91.50 90 TYR A CA 1
ATOM 685 C C . TYR A 1 90 ? -0.485 -4.799 7.820 1.00 91.50 90 TYR A C 1
ATOM 687 O O . TYR A 1 90 ? 0.419 -4.559 7.018 1.00 91.50 90 TYR A O 1
ATOM 695 N N . HIS A 1 91 ? -0.832 -6.039 8.147 1.00 89.88 91 HIS A N 1
ATOM 696 C CA . HIS A 1 91 ? -0.274 -7.218 7.517 1.00 89.88 91 HIS A CA 1
ATOM 697 C C . HIS A 1 91 ? -1.336 -8.316 7.471 1.00 89.88 91 HIS A C 1
ATOM 699 O O . HIS A 1 91 ? -2.022 -8.563 8.459 1.00 89.88 91 HIS A O 1
ATOM 705 N N . ILE A 1 92 ? -1.438 -9.027 6.345 1.00 88.56 92 ILE A N 1
ATOM 706 C CA . ILE A 1 92 ? -2.506 -10.016 6.111 1.00 88.56 92 ILE A CA 1
ATOM 707 C C . ILE A 1 92 ? -2.546 -11.145 7.155 1.00 88.56 92 ILE A C 1
ATOM 709 O O . ILE A 1 92 ? -3.605 -11.697 7.430 1.00 88.56 92 ILE A O 1
ATOM 713 N N . LYS A 1 93 ? -1.393 -11.475 7.750 1.00 92.00 93 LYS A N 1
ATOM 714 C CA . LYS A 1 93 ? -1.257 -12.519 8.781 1.00 92.00 93 LYS A CA 1
ATOM 715 C C . LYS A 1 93 ? -1.474 -12.027 10.216 1.00 92.00 93 LYS A C 1
ATOM 717 O O . LYS A 1 93 ? -1.448 -12.849 11.124 1.00 92.00 93 LYS A O 1
ATOM 722 N N . LYS A 1 94 ? -1.613 -10.717 10.450 1.00 93.44 94 LYS A N 1
ATOM 723 C CA . LYS A 1 94 ? -1.854 -10.212 11.806 1.00 93.44 94 LYS A CA 1
ATOM 724 C C . LYS A 1 94 ? -3.326 -10.424 12.192 1.00 93.44 94 LYS A C 1
ATOM 726 O O . LYS A 1 94 ? -4.200 -10.121 11.376 1.00 93.44 94 LYS A O 1
ATOM 731 N N . PRO A 1 95 ? -3.611 -10.906 13.415 1.00 95.31 95 PRO A N 1
ATOM 732 C CA . PRO A 1 95 ? -4.983 -11.095 13.889 1.00 95.31 95 PRO A CA 1
ATOM 733 C C . PRO A 1 95 ? -5.698 -9.765 14.160 1.00 95.31 95 PRO A C 1
ATOM 735 O O . PRO A 1 95 ? -6.922 -9.700 14.102 1.00 95.31 95 PRO A O 1
ATOM 738 N N . HIS A 1 96 ? -4.945 -8.696 14.414 1.00 96.12 96 HIS A N 1
ATOM 739 C CA . HIS A 1 96 ? -5.454 -7.345 14.620 1.00 96.12 96 HIS A CA 1
ATOM 740 C C . HIS A 1 96 ? -4.485 -6.302 14.067 1.00 96.12 96 HIS A C 1
ATOM 742 O O . HIS A 1 96 ? -3.307 -6.585 13.841 1.00 96.12 96 HIS A O 1
ATOM 748 N N . PHE A 1 97 ? -5.004 -5.116 13.773 1.00 96.44 97 PHE A N 1
ATOM 749 C CA . PHE A 1 97 ? -4.232 -3.994 13.238 1.00 96.44 97 PHE A CA 1
ATOM 750 C C . PHE A 1 97 ? -4.921 -2.675 13.579 1.00 96.44 97 PHE A C 1
ATOM 752 O O . PHE A 1 97 ? -6.126 -2.646 13.846 1.00 96.44 97 PHE A O 1
ATOM 759 N N . PHE A 1 98 ? -4.164 -1.579 13.564 1.00 95.69 98 PHE A N 1
ATOM 760 C CA . PHE A 1 98 ? -4.735 -0.249 13.737 1.00 95.69 98 PHE A CA 1
ATOM 761 C C . PHE A 1 98 ? -5.135 0.350 12.395 1.00 95.69 98 PHE A C 1
ATOM 763 O O . PHE A 1 98 ? -4.398 0.248 11.413 1.00 95.69 98 PHE A O 1
ATOM 770 N N . ILE A 1 99 ? -6.266 1.047 12.382 1.00 94.00 99 ILE A N 1
ATOM 771 C CA . ILE A 1 99 ? -6.648 1.962 11.314 1.00 94.00 99 ILE A CA 1
ATOM 772 C C . ILE A 1 99 ? -6.837 3.368 11.890 1.00 94.00 99 ILE A C 1
ATOM 774 O O . ILE A 1 99 ? -7.351 3.544 12.996 1.00 94.00 99 ILE A O 1
ATOM 778 N N . PHE A 1 100 ? -6.379 4.362 11.148 1.00 92.62 100 PHE A N 1
ATOM 779 C CA . PHE A 1 100 ? -6.532 5.780 11.432 1.00 92.62 100 PHE A CA 1
ATOM 780 C C . PHE A 1 100 ? -7.560 6.320 10.433 1.00 92.62 100 PHE A C 1
ATOM 782 O O . PHE A 1 100 ? -7.272 6.287 9.234 1.00 92.62 100 PHE A O 1
ATOM 789 N N . PRO A 1 101 ? -8.756 6.737 10.881 1.00 89.31 101 PRO A N 1
ATOM 790 C CA . PRO A 1 101 ? -9.775 7.293 9.994 1.00 89.31 101 PRO A CA 1
ATOM 791 C C . PRO A 1 101 ? -9.237 8.474 9.179 1.00 89.31 101 PRO A C 1
ATOM 793 O O . PRO A 1 101 ? -8.394 9.229 9.664 1.00 89.31 101 PRO A O 1
ATOM 796 N N . LEU A 1 102 ? -9.710 8.624 7.939 1.00 82.19 102 LEU A N 1
ATOM 797 C CA . LEU A 1 102 ? -9.292 9.726 7.058 1.00 82.19 102 LEU A CA 1
ATOM 798 C C . LEU A 1 102 ? -9.905 11.075 7.450 1.00 82.19 102 LEU A C 1
ATOM 800 O O . LEU A 1 102 ? -9.326 12.119 7.158 1.00 82.19 102 LEU A O 1
ATOM 804 N N . ASP A 1 103 ? -11.079 11.053 8.077 1.00 79.19 103 ASP A N 1
ATOM 805 C CA . ASP A 1 103 ? -11.803 12.256 8.463 1.00 79.19 103 ASP A CA 1
ATOM 806 C C . ASP A 1 103 ? -11.279 12.788 9.805 1.00 79.19 103 ASP A C 1
ATOM 808 O O . ASP A 1 103 ? -11.517 12.204 10.863 1.00 79.19 103 ASP A O 1
ATOM 812 N N . GLU A 1 104 ? -10.574 13.922 9.776 1.00 70.81 104 GLU A N 1
ATOM 813 C CA . GLU A 1 104 ? -10.084 14.590 10.988 1.00 70.81 104 GLU A CA 1
ATOM 814 C C . GLU A 1 104 ? -11.220 15.066 11.902 1.00 70.81 104 GLU A C 1
ATOM 816 O O . GLU A 1 104 ? -10.995 15.280 13.100 1.00 70.81 104 GLU A O 1
ATOM 821 N N . SER A 1 105 ? -12.438 15.214 11.373 1.00 74.38 105 SER A N 1
ATOM 822 C CA . SER A 1 105 ? -13.616 15.506 12.178 1.00 74.38 105 SER A CA 1
ATOM 823 C C . SER A 1 105 ? -14.132 14.275 12.926 1.00 74.38 105 SER A C 1
ATOM 825 O O . SER A 1 105 ? -14.813 14.453 13.926 1.00 74.38 105 SER A O 1
ATOM 827 N N . ASP A 1 106 ? -13.742 13.043 12.579 1.00 82.50 106 ASP A N 1
ATOM 828 C CA . ASP A 1 106 ? -14.191 11.853 13.311 1.00 82.50 106 ASP A CA 1
ATOM 829 C C . ASP A 1 106 ? -13.805 11.948 14.807 1.00 82.50 106 ASP A C 1
ATOM 831 O O . ASP A 1 106 ? -12.738 12.441 15.198 1.00 82.50 106 ASP A O 1
ATOM 835 N N . ASN A 1 107 ? -14.697 11.484 15.683 1.00 89.75 107 ASN A N 1
ATOM 836 C CA . ASN A 1 107 ? -14.403 11.321 17.102 1.00 89.75 107 ASN A CA 1
ATOM 837 C C . ASN A 1 107 ? -13.388 10.191 17.337 1.00 89.75 107 ASN A C 1
ATOM 839 O O . ASN A 1 107 ? -12.764 10.153 18.395 1.00 89.75 107 ASN A O 1
ATOM 843 N N . ASN A 1 108 ? -13.219 9.274 16.386 1.00 90.81 108 ASN A N 1
ATOM 844 C CA . ASN A 1 108 ? -12.211 8.224 16.440 1.00 90.81 108 ASN A CA 1
ATOM 845 C C . ASN A 1 108 ? -10.815 8.785 16.117 1.00 90.81 108 ASN A C 1
ATOM 847 O O . ASN A 1 108 ? -10.579 9.333 15.047 1.00 90.81 108 ASN A O 1
ATOM 851 N N . GLU A 1 109 ? -9.857 8.605 17.025 1.00 90.56 109 GLU A N 1
ATOM 852 C CA . GLU A 1 109 ? -8.443 8.926 16.779 1.00 90.56 109 GLU A CA 1
ATOM 853 C C . GLU A 1 109 ? -7.732 7.791 16.035 1.00 90.56 109 GLU A C 1
ATOM 855 O O . GLU A 1 109 ? -6.898 8.015 15.161 1.00 90.56 109 GLU A O 1
ATOM 860 N N . ARG A 1 110 ? -8.036 6.552 16.431 1.00 92.62 110 ARG A N 1
ATOM 861 C CA . ARG A 1 110 ? -7.592 5.314 15.786 1.00 92.62 110 ARG A CA 1
ATOM 862 C C . ARG A 1 110 ? -8.426 4.153 16.297 1.00 92.62 110 ARG A C 1
ATOM 864 O O . ARG A 1 110 ? -8.970 4.196 17.399 1.00 92.62 110 ARG A O 1
ATOM 871 N N . ILE A 1 111 ? -8.489 3.088 15.522 1.00 95.62 111 ILE A N 1
ATOM 872 C CA . ILE A 1 111 ? -9.364 1.955 15.790 1.00 95.62 111 ILE A CA 1
ATOM 873 C C . ILE A 1 111 ? -8.518 0.691 15.695 1.00 95.62 111 ILE A C 1
ATOM 875 O O . ILE A 1 111 ? -7.856 0.458 14.688 1.00 95.62 111 ILE A O 1
ATOM 879 N N . LEU A 1 112 ? -8.504 -0.104 16.763 1.00 97.00 112 LEU A N 1
ATOM 880 C CA . LEU A 1 112 ? -7.881 -1.423 16.774 1.00 97.00 112 LEU A CA 1
ATOM 881 C C . LEU A 1 112 ? -8.912 -2.443 16.303 1.00 97.00 112 LEU A C 1
ATOM 883 O O . LEU A 1 112 ? -9.899 -2.691 16.996 1.00 97.00 112 LEU A O 1
ATOM 887 N N . ILE A 1 113 ? -8.689 -3.010 15.125 1.00 97.50 113 ILE A N 1
ATOM 888 C CA . ILE A 1 113 ? -9.638 -3.891 14.448 1.00 97.50 113 ILE A CA 1
ATOM 889 C C . ILE A 1 113 ? -9.254 -5.350 14.680 1.00 97.50 113 ILE A C 1
ATOM 891 O O . ILE A 1 113 ? -8.100 -5.723 14.471 1.00 97.50 113 ILE A O 1
ATOM 895 N N . ASN A 1 114 ? -10.226 -6.185 15.059 1.00 97.38 114 ASN A N 1
ATOM 896 C CA . ASN A 1 114 ? -10.086 -7.638 14.992 1.00 97.38 114 ASN A CA 1
ATOM 897 C C . ASN A 1 114 ? -10.331 -8.100 13.550 1.00 97.38 114 ASN A C 1
ATOM 899 O O . ASN A 1 114 ? -11.430 -7.944 13.014 1.00 97.38 114 ASN A O 1
ATOM 903 N N . ARG A 1 115 ? -9.327 -8.716 12.921 1.00 96.50 115 ARG A N 1
ATOM 904 C CA . ARG A 1 115 ? -9.424 -9.196 11.537 1.00 96.50 115 ARG A CA 1
ATOM 905 C C . ARG A 1 115 ? -10.541 -10.227 11.359 1.00 96.50 115 ARG A C 1
ATOM 907 O O . ARG A 1 115 ? -11.176 -10.234 10.311 1.00 96.50 115 ARG A O 1
ATOM 914 N N . ALA A 1 116 ? -10.806 -11.065 12.362 1.00 96.69 116 ALA A N 1
ATOM 915 C CA . ALA A 1 116 ? -11.870 -12.068 12.298 1.00 96.69 116 ALA A CA 1
ATOM 916 C C . ALA A 1 116 ? -13.284 -11.452 12.281 1.00 96.69 116 ALA A C 1
ATOM 918 O O . ALA A 1 116 ? -14.231 -12.118 11.877 1.00 96.69 116 ALA A O 1
ATOM 919 N N . ALA A 1 117 ? -13.427 -10.184 12.687 1.00 97.69 117 ALA A N 1
ATOM 920 C CA . ALA A 1 117 ? -14.682 -9.438 12.609 1.00 97.69 117 ALA A CA 1
ATOM 921 C C . ALA A 1 117 ? -14.920 -8.797 11.228 1.00 97.69 117 ALA A C 1
ATOM 923 O O . ALA A 1 117 ? -15.990 -8.233 10.986 1.00 97.69 117 ALA A O 1
ATOM 924 N N . CYS A 1 118 ? -13.922 -8.843 10.342 1.00 97.62 118 CYS A N 1
ATOM 925 C CA . CYS A 1 118 ? -13.980 -8.245 9.015 1.00 97.62 118 CYS A CA 1
ATOM 926 C C . CYS A 1 118 ? -14.507 -9.262 8.002 1.00 97.62 118 CYS A C 1
ATOM 928 O O . CYS A 1 118 ? -14.016 -10.389 7.931 1.00 97.62 118 CYS A O 1
ATOM 930 N N . ARG A 1 119 ? -15.453 -8.838 7.168 1.00 97.44 119 ARG A N 1
ATOM 931 C CA . ARG A 1 119 ? -15.816 -9.548 5.943 1.00 97.44 119 ARG A CA 1
ATOM 932 C C . ARG A 1 119 ? -14.714 -9.406 4.900 1.00 97.44 119 ARG A C 1
ATOM 934 O O . ARG A 1 119 ? -14.316 -10.392 4.283 1.00 97.44 119 ARG A O 1
ATOM 941 N N . SER A 1 120 ? -14.197 -8.191 4.730 1.00 96.25 120 SER A N 1
ATOM 942 C CA . SER A 1 120 ? -13.137 -7.898 3.773 1.00 96.25 120 SER A CA 1
ATOM 943 C C . SER A 1 120 ? -12.207 -6.793 4.286 1.00 96.25 120 SER A C 1
ATOM 945 O O . SER A 1 120 ? -12.588 -5.936 5.081 1.00 96.25 120 SER A O 1
ATOM 947 N N . VAL A 1 121 ? -10.940 -6.856 3.865 1.00 96.19 121 VAL A N 1
ATOM 948 C CA . VAL A 1 121 ? -9.953 -5.788 4.072 1.00 96.19 121 VAL A CA 1
ATOM 949 C C . VAL A 1 121 ? -9.191 -5.627 2.768 1.00 96.19 121 VAL A C 1
ATOM 951 O O . VAL A 1 121 ? -8.390 -6.495 2.404 1.00 96.19 121 VAL A O 1
ATOM 954 N N . SER A 1 122 ? -9.453 -4.536 2.059 1.00 93.19 122 SER A N 1
ATOM 955 C CA . SER A 1 122 ? -8.847 -4.256 0.759 1.00 93.19 122 SER A CA 1
ATOM 956 C C . SER A 1 122 ? -7.953 -3.025 0.835 1.00 93.19 122 SER A C 1
ATOM 958 O O . SER A 1 122 ? -8.195 -2.106 1.614 1.00 93.19 122 SER A O 1
ATOM 960 N N . LYS A 1 123 ? -6.868 -3.033 0.056 1.00 91.25 123 LYS A N 1
ATOM 961 C CA . LYS A 1 123 ? -6.036 -1.842 -0.108 1.00 91.25 123 LYS A CA 1
ATOM 962 C C . LYS A 1 123 ? -6.729 -0.916 -1.092 1.00 91.25 123 LYS A C 1
ATOM 964 O O . LYS A 1 123 ? -7.024 -1.345 -2.205 1.00 91.25 123 LYS A O 1
ATOM 969 N N . VAL A 1 124 ? -6.933 0.330 -0.694 1.00 84.50 124 VAL A N 1
ATOM 970 C CA . VAL A 1 124 ? -7.385 1.379 -1.604 1.00 84.50 124 VAL A CA 1
ATOM 971 C C . VAL A 1 124 ? -6.132 1.966 -2.247 1.00 84.50 124 VAL A C 1
ATOM 973 O O . VAL A 1 124 ? -5.258 2.432 -1.515 1.00 84.50 124 VAL A O 1
ATOM 976 N N . PRO A 1 125 ? -5.986 1.924 -3.583 1.00 70.69 125 PRO A N 1
ATOM 977 C CA . PRO A 1 125 ? -4.891 2.614 -4.245 1.00 70.69 125 PRO A CA 1
ATOM 978 C C . PRO A 1 125 ? -4.990 4.107 -3.926 1.00 70.69 125 PRO A C 1
ATOM 980 O O . PRO A 1 125 ? -5.927 4.772 -4.362 1.00 70.69 125 PRO A O 1
ATOM 983 N N . ASN A 1 126 ? -4.052 4.629 -3.140 1.00 71.50 126 ASN A N 1
ATOM 984 C CA . ASN A 1 126 ? -3.965 6.064 -2.898 1.00 71.50 126 ASN A CA 1
ATOM 985 C C . ASN A 1 126 ? -3.106 6.730 -3.988 1.00 71.50 126 ASN A C 1
ATOM 987 O O . ASN A 1 126 ? -2.391 6.060 -4.740 1.00 71.50 126 ASN A O 1
ATOM 991 N N . GLU A 1 127 ? -3.167 8.060 -4.101 1.00 68.94 127 GLU A N 1
ATOM 992 C CA . GLU A 1 127 ? -2.415 8.799 -5.130 1.00 68.94 127 GLU A CA 1
ATOM 993 C C . GLU A 1 127 ? -0.900 8.545 -5.055 1.00 68.94 127 GLU A C 1
ATOM 995 O O . GLU A 1 127 ? -0.207 8.544 -6.076 1.00 68.94 127 GLU A O 1
ATOM 1000 N N . VAL A 1 128 ? -0.376 8.297 -3.850 1.00 70.62 128 VAL A N 1
ATOM 1001 C CA . VAL A 1 128 ? 1.045 8.018 -3.614 1.00 70.62 128 VAL A CA 1
ATOM 1002 C C . VAL A 1 128 ? 1.428 6.649 -4.176 1.00 70.62 128 VAL A C 1
ATOM 1004 O O . VAL A 1 128 ? 2.413 6.550 -4.908 1.00 70.62 128 VAL A O 1
ATOM 1007 N N . ASP A 1 129 ? 0.637 5.616 -3.899 1.00 71.31 129 ASP A N 1
ATOM 1008 C CA . ASP A 1 129 ? 0.817 4.254 -4.397 1.00 71.31 129 ASP A CA 1
ATOM 1009 C C . ASP A 1 129 ? 0.666 4.212 -5.919 1.00 71.31 129 ASP A C 1
ATOM 1011 O O . ASP A 1 129 ? 1.511 3.633 -6.606 1.00 71.31 129 ASP A O 1
ATOM 1015 N N . ALA A 1 130 ? -0.339 4.903 -6.465 1.00 75.88 130 ALA A N 1
ATOM 1016 C CA . ALA A 1 130 ? -0.531 5.038 -7.906 1.00 75.88 130 ALA A CA 1
ATOM 1017 C C . ALA A 1 130 ? 0.675 5.723 -8.569 1.00 75.88 130 ALA A C 1
ATOM 1019 O O . ALA A 1 130 ? 1.191 5.246 -9.584 1.00 75.88 130 ALA A O 1
ATOM 1020 N N . ARG A 1 131 ? 1.196 6.802 -7.968 1.00 78.31 131 ARG A N 1
ATOM 1021 C CA . ARG A 1 131 ? 2.395 7.499 -8.453 1.00 78.31 131 ARG A CA 1
ATOM 1022 C C . ARG A 1 131 ? 3.638 6.616 -8.378 1.00 78.31 131 ARG A C 1
ATOM 1024 O O . ARG A 1 131 ? 4.411 6.588 -9.335 1.00 78.31 131 ARG A O 1
ATOM 1031 N N . GLN A 1 132 ? 3.842 5.888 -7.282 1.00 80.75 132 GLN A N 1
ATOM 1032 C CA . GLN A 1 132 ? 4.968 4.963 -7.139 1.00 80.75 132 GLN A CA 1
ATOM 1033 C C . GLN A 1 132 ? 4.884 3.813 -8.142 1.00 80.75 132 GLN A C 1
ATOM 1035 O O . GLN A 1 132 ? 5.891 3.457 -8.755 1.00 80.75 132 GLN A O 1
ATOM 1040 N N . GLN A 1 133 ? 3.699 3.238 -8.340 1.00 83.38 133 GLN A N 1
ATOM 1041 C CA . GLN A 1 133 ? 3.475 2.185 -9.324 1.00 83.38 133 GLN A CA 1
ATOM 1042 C C . GLN A 1 133 ? 3.735 2.698 -10.740 1.00 83.38 133 GLN A C 1
ATOM 1044 O O . GLN A 1 133 ? 4.453 2.045 -11.498 1.00 83.38 133 GLN A O 1
ATOM 1049 N N . LYS A 1 134 ? 3.245 3.901 -11.063 1.00 86.50 134 LYS A N 1
ATOM 1050 C CA . LYS A 1 134 ? 3.517 4.581 -12.331 1.00 86.50 134 LYS A CA 1
ATOM 1051 C C . LYS A 1 134 ? 5.022 4.810 -12.534 1.00 86.50 134 LYS A C 1
ATOM 1053 O O . LYS A 1 134 ? 5.547 4.459 -13.582 1.00 86.50 134 LYS A O 1
ATOM 1058 N N . GLN A 1 135 ? 5.750 5.277 -11.517 1.00 88.00 135 GLN 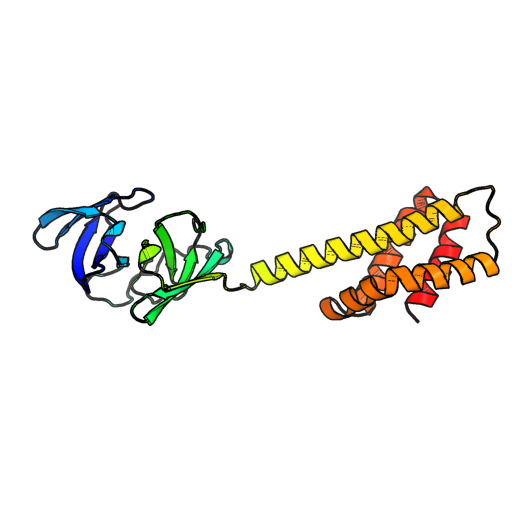A N 1
ATOM 1059 C CA . GLN A 1 135 ? 7.213 5.435 -11.577 1.00 88.00 135 GLN A CA 1
ATOM 1060 C C . GLN A 1 135 ? 7.963 4.105 -11.738 1.00 88.00 135 GLN A C 1
ATOM 1062 O O . GLN A 1 135 ? 8.944 4.033 -12.476 1.00 88.00 135 GLN A O 1
ATOM 1067 N N . ARG A 1 136 ? 7.532 3.041 -11.049 1.00 88.81 136 ARG A N 1
ATOM 1068 C CA . ARG A 1 136 ? 8.127 1.701 -11.188 1.00 88.81 136 ARG A CA 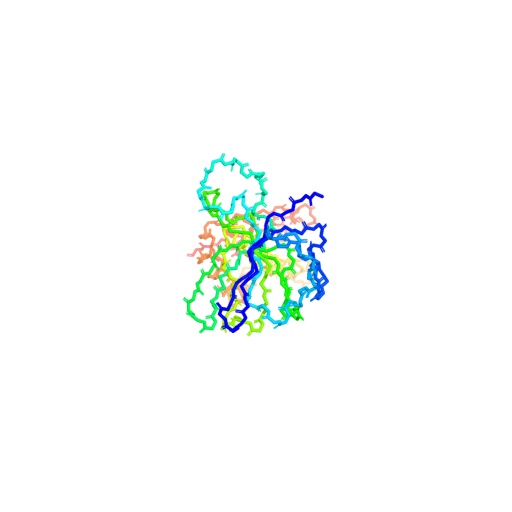1
ATOM 1069 C C . ARG A 1 136 ? 7.928 1.154 -12.595 1.00 88.81 136 ARG A C 1
ATOM 1071 O O . ARG A 1 136 ? 8.883 0.647 -13.176 1.00 88.81 136 ARG A O 1
ATOM 1078 N N . LEU A 1 137 ? 6.717 1.292 -13.135 1.00 90.25 137 LEU A N 1
ATOM 1079 C CA . LEU A 1 137 ? 6.405 0.893 -14.502 1.00 90.25 137 LEU A CA 1
ATOM 1080 C C . LEU A 1 137 ? 7.245 1.685 -15.508 1.00 90.25 137 LEU A C 1
ATOM 1082 O O . LEU A 1 137 ? 7.830 1.077 -16.399 1.00 90.25 137 LEU A O 1
ATOM 1086 N N . GLN A 1 138 ? 7.370 3.004 -15.321 1.00 90.38 138 GLN A N 1
ATOM 1087 C CA . GLN A 1 138 ? 8.203 3.851 -16.175 1.00 90.38 138 GLN A CA 1
ATOM 1088 C C . GLN A 1 138 ? 9.644 3.341 -16.214 1.00 90.38 138 GLN A C 1
ATOM 1090 O O . GLN A 1 138 ? 10.158 3.046 -17.286 1.00 90.38 138 GLN A O 1
ATOM 1095 N N . ARG A 1 139 ? 10.266 3.131 -15.044 1.00 91.44 139 ARG A N 1
ATOM 1096 C CA . ARG A 1 139 ? 11.640 2.609 -14.949 1.00 91.44 139 ARG A CA 1
ATOM 1097 C C . ARG A 1 139 ? 11.792 1.236 -15.590 1.00 91.44 139 ARG A C 1
ATOM 1099 O O . ARG A 1 139 ? 12.816 0.969 -16.208 1.00 91.44 139 ARG A O 1
ATOM 1106 N N . GLN A 1 140 ? 10.811 0.351 -15.423 1.00 92.00 140 GLN A N 1
ATOM 1107 C CA . GLN A 1 140 ? 10.860 -0.974 -16.033 1.00 92.00 140 GLN A CA 1
ATOM 1108 C C . GLN A 1 140 ? 10.879 -0.872 -17.561 1.00 92.00 140 GLN A C 1
ATOM 1110 O O . GLN A 1 140 ? 11.732 -1.484 -18.199 1.00 92.00 140 GLN A O 1
ATOM 1115 N N . LEU A 1 141 ? 9.973 -0.085 -18.137 1.00 89.62 141 LEU A N 1
ATOM 1116 C CA . LEU A 1 141 ? 9.898 0.079 -19.585 1.00 89.62 141 LEU A CA 1
ATOM 1117 C C . LEU A 1 141 ? 11.119 0.831 -20.135 1.00 89.62 141 LEU A C 1
ATOM 1119 O O . LEU A 1 141 ? 11.691 0.402 -21.131 1.00 89.62 141 LEU A O 1
ATOM 1123 N N . GLU A 1 142 ? 11.586 1.882 -19.454 1.00 90.62 142 GLU A N 1
ATOM 1124 C CA . GLU A 1 142 ? 12.836 2.587 -19.780 1.00 90.62 142 GLU A CA 1
ATOM 1125 C C . GLU A 1 142 ? 14.038 1.630 -19.796 1.00 90.62 142 GLU A C 1
ATOM 1127 O O . GLU A 1 142 ? 14.869 1.684 -20.703 1.00 90.62 142 GLU A O 1
ATOM 1132 N N . MET A 1 143 ? 14.119 0.700 -18.839 1.00 90.81 143 MET A N 1
ATOM 1133 C CA . MET A 1 143 ? 15.160 -0.331 -18.816 1.00 90.81 143 MET A CA 1
ATOM 1134 C C . MET A 1 143 ? 15.046 -1.313 -19.984 1.00 90.81 143 MET A C 1
ATOM 1136 O O . MET A 1 143 ? 16.067 -1.756 -20.510 1.00 90.81 143 MET A O 1
ATOM 1140 N N . GLU A 1 144 ? 13.835 -1.677 -20.402 1.00 90.44 144 GLU A N 1
ATOM 1141 C CA . GLU A 1 144 ? 13.631 -2.543 -21.567 1.00 90.44 144 GLU A CA 1
ATOM 1142 C C . GLU A 1 144 ? 13.987 -1.830 -22.881 1.00 90.44 144 GLU A C 1
ATOM 1144 O O . GLU A 1 144 ? 14.652 -2.429 -23.733 1.00 90.44 144 GLU A O 1
ATOM 1149 N N . ILE A 1 145 ? 13.644 -0.542 -23.011 1.00 86.69 145 ILE A N 1
ATOM 1150 C CA . ILE A 1 145 ? 14.078 0.323 -24.121 1.00 86.69 145 ILE A CA 1
ATOM 1151 C C . ILE A 1 145 ? 15.606 0.405 -24.144 1.00 86.69 145 ILE A C 1
ATOM 1153 O O . ILE A 1 145 ? 16.225 0.120 -25.169 1.00 86.69 145 ILE A O 1
ATOM 1157 N N . TYR A 1 146 ? 16.227 0.721 -23.005 1.00 87.38 146 TYR A N 1
ATOM 1158 C CA . TYR A 1 146 ? 17.679 0.831 -22.885 1.00 87.38 146 TYR A CA 1
ATOM 1159 C C . TYR A 1 146 ? 18.392 -0.471 -23.264 1.00 87.38 146 TYR A C 1
ATOM 1161 O O . TYR A 1 146 ? 19.339 -0.443 -24.043 1.00 87.38 146 TYR A O 1
ATOM 1169 N N . ARG A 1 147 ? 17.905 -1.628 -22.797 1.00 88.75 147 ARG A N 1
ATOM 1170 C CA . ARG A 1 147 ? 18.451 -2.941 -23.183 1.00 88.75 147 ARG A CA 1
ATOM 1171 C C . ARG A 1 147 ? 18.378 -3.191 -24.687 1.00 88.75 147 ARG A C 1
ATOM 1173 O O . ARG A 1 147 ? 19.293 -3.792 -25.242 1.00 88.75 147 ARG A O 1
ATOM 1180 N N . CYS A 1 148 ? 17.300 -2.766 -25.349 1.00 85.56 148 CYS A N 1
ATOM 1181 C CA . CYS A 1 148 ? 17.186 -2.897 -26.801 1.00 85.56 148 CYS A CA 1
ATOM 1182 C C . CYS A 1 148 ? 18.190 -1.994 -27.526 1.00 85.56 148 CYS A C 1
ATOM 1184 O O . CYS A 1 148 ? 18.866 -2.466 -28.435 1.00 85.56 148 CYS A O 1
ATOM 1186 N N . LEU A 1 149 ? 18.332 -0.737 -27.093 1.00 84.88 149 LEU A N 1
ATOM 1187 C CA . LEU A 1 149 ? 19.302 0.199 -27.667 1.00 84.88 149 LEU A CA 1
ATOM 1188 C C . LEU A 1 149 ? 20.747 -0.265 -27.454 1.00 84.88 149 LEU A C 1
ATOM 1190 O O . LEU A 1 149 ? 21.542 -0.208 -28.383 1.00 84.88 149 LEU A O 1
ATOM 1194 N N . TYR A 1 150 ? 21.076 -0.768 -26.263 1.00 85.81 150 TYR A N 1
ATOM 1195 C CA . TYR A 1 150 ? 22.425 -1.233 -25.947 1.00 85.81 150 TYR A CA 1
ATOM 1196 C C . TYR A 1 150 ? 22.803 -2.490 -26.737 1.00 85.81 150 TYR A C 1
ATOM 1198 O O . TYR A 1 150 ? 23.885 -2.549 -27.303 1.00 85.81 150 TYR A O 1
ATOM 1206 N N . SER A 1 151 ? 21.881 -3.450 -26.869 1.00 85.56 151 SER A N 1
ATOM 1207 C CA . SER A 1 151 ? 22.088 -4.634 -27.716 1.00 85.56 151 SER A CA 1
ATOM 1208 C C . SER A 1 151 ? 22.371 -4.256 -29.174 1.00 85.56 151 SER A C 1
ATOM 1210 O O . SER A 1 151 ? 23.202 -4.889 -29.811 1.00 85.56 151 SER A O 1
ATOM 1212 N N . LEU A 1 152 ? 21.707 -3.224 -29.705 1.00 84.44 152 LEU A N 1
ATOM 1213 C CA . LEU A 1 152 ? 22.003 -2.707 -31.045 1.00 84.44 152 LEU A CA 1
ATOM 1214 C C . LEU A 1 152 ? 23.355 -1.994 -31.098 1.00 84.44 152 LEU A C 1
ATOM 1216 O O . LEU A 1 152 ? 24.078 -2.122 -32.079 1.00 84.44 152 LEU A O 1
ATOM 1220 N N . ALA A 1 153 ? 23.692 -1.238 -30.054 1.00 84.38 153 ALA A N 1
ATOM 1221 C CA . ALA A 1 153 ? 24.964 -0.539 -29.960 1.00 84.38 153 ALA A CA 1
ATOM 1222 C C . ALA A 1 153 ? 26.153 -1.514 -29.953 1.00 84.38 153 ALA A C 1
ATOM 1224 O O . ALA A 1 153 ? 27.126 -1.271 -30.657 1.00 84.38 153 ALA A O 1
ATOM 1225 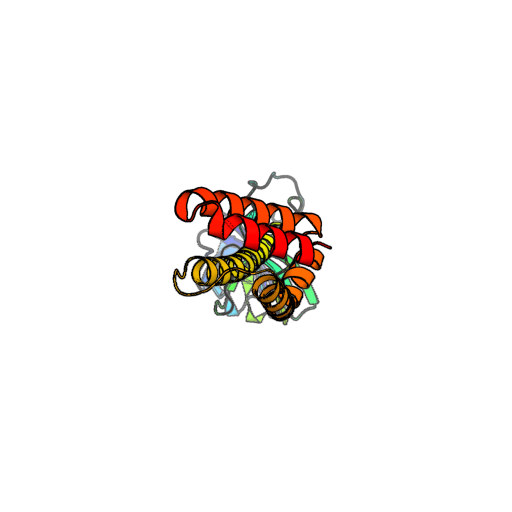N N . GLU A 1 154 ? 26.058 -2.625 -29.216 1.00 85.69 154 GLU A N 1
ATOM 1226 C CA . GLU A 1 154 ? 27.065 -3.696 -29.221 1.00 85.69 154 GLU A CA 1
ATOM 1227 C C . GLU A 1 154 ? 27.235 -4.308 -30.614 1.00 85.69 154 GLU A C 1
ATOM 1229 O O . GLU A 1 154 ? 28.363 -4.478 -31.068 1.00 85.69 154 GLU A O 1
ATOM 1234 N N . GLU A 1 155 ? 26.131 -4.584 -31.316 1.00 82.88 155 GLU A N 1
ATOM 1235 C CA . GLU A 1 155 ? 26.172 -5.105 -32.688 1.00 82.88 155 GLU A CA 1
ATOM 1236 C C . GLU A 1 155 ? 26.844 -4.126 -33.662 1.00 82.88 155 GLU A C 1
ATOM 1238 O O . GLU A 1 155 ? 27.626 -4.544 -34.510 1.00 82.88 155 GLU A O 1
ATOM 1243 N N . PHE A 1 156 ? 26.573 -2.823 -33.549 1.00 85.06 156 PHE A N 1
ATOM 1244 C CA . PHE A 1 156 ? 27.216 -1.810 -34.394 1.00 85.06 156 PHE A CA 1
ATOM 1245 C C . PHE A 1 156 ? 28.662 -1.516 -34.001 1.00 85.06 156 PHE A C 1
ATOM 1247 O O . PHE A 1 156 ? 29.420 -0.992 -34.809 1.00 85.06 156 PHE A O 1
ATOM 1254 N N . ASN A 1 157 ? 29.059 -1.829 -32.773 1.00 83.88 157 ASN A N 1
ATOM 1255 C CA . ASN A 1 157 ? 30.437 -1.664 -32.334 1.00 83.88 157 ASN A CA 1
ATOM 1256 C C . ASN A 1 157 ? 31.328 -2.859 -32.725 1.00 83.88 157 ASN A C 1
ATOM 1258 O O . ASN A 1 157 ? 32.532 -2.825 -32.475 1.00 83.88 157 ASN A O 1
ATOM 1262 N N . ASP A 1 158 ? 30.762 -3.915 -33.321 1.00 83.19 158 ASP A N 1
ATOM 1263 C CA . ASP A 1 158 ? 31.525 -5.057 -33.819 1.00 83.19 158 ASP A CA 1
ATOM 1264 C C . ASP A 1 158 ? 32.303 -4.676 -35.097 1.00 83.19 158 ASP A C 1
ATOM 1266 O O . ASP A 1 158 ? 31.693 -4.440 -36.144 1.00 83.19 158 ASP A O 1
ATOM 1270 N N . PRO A 1 159 ? 33.650 -4.666 -35.064 1.00 78.00 159 PRO A N 1
ATOM 1271 C CA . PRO A 1 159 ? 34.472 -4.284 -36.211 1.00 78.00 159 PRO A CA 1
ATOM 1272 C C . PRO A 1 159 ? 34.347 -5.238 -37.409 1.00 78.00 159 PRO A C 1
ATOM 1274 O O . PRO A 1 159 ? 34.774 -4.887 -38.509 1.00 78.00 159 PRO A O 1
ATOM 1277 N N . LEU A 1 160 ? 33.795 -6.442 -37.220 1.00 81.62 160 LEU A N 1
ATOM 1278 C CA . LEU A 1 160 ? 33.553 -7.406 -38.295 1.00 81.62 160 LEU A CA 1
ATOM 1279 C C . LEU A 1 160 ? 32.193 -7.218 -38.974 1.00 81.62 160 LEU A C 1
ATOM 1281 O O . LEU A 1 160 ? 31.942 -7.839 -40.010 1.00 81.62 160 LEU A O 1
ATOM 1285 N N . THR A 1 161 ? 31.326 -6.375 -38.415 1.00 78.56 161 THR A N 1
ATOM 1286 C CA . THR A 1 161 ? 29.977 -6.147 -38.925 1.00 78.56 161 THR A CA 1
ATOM 1287 C C . THR A 1 161 ? 29.964 -4.901 -39.821 1.00 78.56 161 THR A C 1
ATOM 1289 O O . THR A 1 161 ? 30.054 -3.780 -39.321 1.00 78.56 161 THR A O 1
ATOM 1292 N N . PRO A 1 162 ? 29.847 -5.042 -41.159 1.00 79.00 162 PRO A N 1
ATOM 1293 C CA . PRO A 1 162 ? 29.737 -3.890 -42.043 1.00 79.00 162 PRO A CA 1
ATOM 1294 C C . PRO A 1 162 ? 28.402 -3.179 -41.806 1.00 79.00 162 PRO A C 1
ATOM 1296 O O . PRO A 1 162 ? 27.328 -3.749 -41.998 1.00 79.00 162 PRO A O 1
ATOM 1299 N N . ILE A 1 163 ? 28.476 -1.916 -41.389 1.00 81.38 163 ILE A N 1
ATOM 1300 C CA . ILE A 1 163 ? 27.297 -1.083 -41.166 1.00 81.38 163 ILE A CA 1
ATOM 1301 C C . ILE A 1 163 ? 26.864 -0.474 -42.501 1.00 81.38 163 ILE A C 1
ATOM 1303 O O . ILE A 1 163 ? 27.426 0.521 -42.955 1.00 81.38 163 ILE A O 1
ATOM 1307 N N . ASP A 1 164 ? 25.848 -1.068 -43.122 1.00 82.50 164 ASP A N 1
ATOM 1308 C CA . ASP A 1 164 ? 25.213 -0.548 -44.332 1.00 82.50 164 ASP A CA 1
ATOM 1309 C C . ASP A 1 164 ? 23.710 -0.274 -44.132 1.00 82.50 164 ASP A C 1
ATOM 1311 O O . ASP A 1 164 ? 23.110 -0.561 -43.090 1.00 82.50 164 ASP A O 1
ATOM 1315 N N . GLU A 1 165 ? 23.074 0.324 -45.141 1.00 79.38 165 GLU A N 1
ATOM 1316 C CA . GLU A 1 165 ? 21.654 0.678 -45.076 1.00 79.38 165 GLU A CA 1
ATOM 1317 C C . GLU A 1 165 ? 20.738 -0.555 -44.959 1.00 79.38 165 GLU A C 1
ATOM 1319 O O . GLU A 1 165 ? 19.702 -0.496 -44.292 1.00 79.38 165 GLU A O 1
ATOM 1324 N N . SER A 1 166 ? 21.139 -1.690 -45.539 1.00 83.12 166 SER A N 1
ATOM 1325 C CA . SER A 1 166 ? 20.394 -2.952 -45.484 1.00 83.12 166 SER A CA 1
ATOM 1326 C C . SER A 1 166 ? 20.368 -3.528 -44.067 1.00 83.12 166 SER A C 1
ATOM 1328 O O . SER A 1 166 ? 19.307 -3.926 -43.564 1.00 83.12 166 SER A O 1
ATOM 1330 N N . LEU A 1 167 ? 21.509 -3.502 -43.373 1.00 80.50 167 LEU A N 1
ATOM 1331 C CA . LEU A 1 167 ? 21.620 -3.894 -41.973 1.00 80.50 167 LEU A CA 1
ATOM 1332 C C . LEU A 1 167 ? 20.760 -2.987 -41.089 1.00 80.50 167 LEU A C 1
ATOM 1334 O O . LEU A 1 167 ? 19.988 -3.486 -40.268 1.00 80.50 167 LEU A O 1
ATOM 1338 N N . ILE A 1 168 ? 20.818 -1.667 -41.300 1.00 77.00 168 ILE A N 1
ATOM 1339 C CA . ILE A 1 168 ? 20.003 -0.701 -40.549 1.00 77.00 168 ILE A CA 1
ATOM 1340 C C . ILE A 1 168 ? 18.508 -0.982 -40.749 1.00 77.00 168 ILE A C 1
ATOM 1342 O O . ILE A 1 168 ? 17.761 -1.018 -39.771 1.00 77.00 168 ILE A O 1
ATOM 1346 N N . VAL A 1 169 ? 18.048 -1.224 -41.982 1.00 78.44 169 VAL A N 1
ATOM 1347 C CA . VAL A 1 169 ? 16.644 -1.579 -42.277 1.00 78.44 169 VAL A CA 1
ATOM 1348 C C . VAL A 1 169 ? 16.246 -2.889 -41.592 1.00 78.44 169 VAL A C 1
ATOM 1350 O O . VAL A 1 169 ? 15.202 -2.955 -40.940 1.00 78.44 169 VAL A O 1
ATOM 1353 N N . THR A 1 170 ? 17.086 -3.917 -41.687 1.00 84.19 170 THR A N 1
ATOM 1354 C CA . THR A 1 170 ? 16.830 -5.230 -41.079 1.00 84.19 170 THR A CA 1
ATOM 1355 C C . THR A 1 170 ? 16.707 -5.119 -39.561 1.00 84.19 170 THR A C 1
ATOM 1357 O O . THR A 1 170 ? 15.766 -5.648 -38.959 1.00 84.19 170 THR A O 1
ATOM 1360 N N . ARG A 1 171 ? 17.610 -4.361 -38.931 1.00 81.62 171 ARG A N 1
ATOM 1361 C CA . ARG A 1 171 ? 17.568 -4.102 -37.492 1.00 81.62 171 ARG A CA 1
ATOM 1362 C C . ARG A 1 171 ? 16.410 -3.203 -37.095 1.00 81.62 171 ARG A C 1
ATOM 1364 O O . ARG A 1 171 ? 15.797 -3.489 -36.076 1.00 81.62 171 ARG A O 1
ATOM 1371 N N . CYS A 1 172 ? 16.004 -2.229 -37.910 1.00 76.88 172 CYS A N 1
ATOM 1372 C CA . CYS A 1 172 ? 14.758 -1.488 -37.681 1.00 76.88 172 CYS A CA 1
ATOM 1373 C C . CYS A 1 172 ? 13.558 -2.437 -37.563 1.00 76.88 172 CYS A C 1
ATOM 1375 O O . CYS A 1 172 ? 12.794 -2.334 -36.609 1.00 76.88 172 CYS A O 1
ATOM 1377 N N . LEU A 1 173 ? 13.391 -3.375 -38.503 1.00 78.44 173 LEU A N 1
ATOM 1378 C CA . LEU A 1 173 ? 12.250 -4.301 -38.517 1.00 78.44 173 LEU A CA 1
ATOM 1379 C C . LEU A 1 173 ? 12.257 -5.249 -37.312 1.00 78.44 173 LEU A C 1
ATOM 1381 O O . LEU A 1 173 ? 11.226 -5.450 -36.663 1.00 78.44 173 LEU A O 1
ATOM 1385 N N . PHE A 1 174 ? 13.424 -5.808 -36.988 1.00 83.88 174 PHE A N 1
ATOM 1386 C CA . PHE A 1 174 ? 13.586 -6.689 -35.835 1.00 83.88 174 PHE A CA 1
ATOM 1387 C C . PHE A 1 174 ? 13.329 -5.951 -34.514 1.00 83.88 174 PHE A C 1
ATOM 1389 O O . PHE A 1 174 ? 12.543 -6.406 -33.678 1.00 83.88 174 PHE A O 1
ATOM 1396 N N . THR A 1 175 ? 13.938 -4.777 -34.356 1.00 81.38 175 THR A N 1
ATOM 1397 C CA . THR A 1 175 ? 13.774 -3.919 -33.183 1.00 81.38 175 THR A CA 1
ATOM 1398 C C . THR A 1 175 ? 12.338 -3.449 -33.046 1.00 81.38 175 THR A C 1
ATOM 1400 O O . THR A 1 175 ? 11.805 -3.507 -31.946 1.00 81.38 175 THR A O 1
ATOM 1403 N N . ARG A 1 176 ? 11.658 -3.098 -34.144 1.00 82.25 176 ARG A N 1
ATOM 1404 C CA . ARG A 1 176 ? 10.228 -2.766 -34.137 1.00 82.25 176 ARG A CA 1
ATOM 1405 C C . ARG A 1 176 ? 9.410 -3.914 -33.556 1.00 82.25 176 ARG A C 1
ATOM 1407 O O . ARG A 1 176 ? 8.660 -3.708 -32.611 1.00 82.25 176 ARG A O 1
ATOM 1414 N N . LYS A 1 177 ? 9.599 -5.147 -34.030 1.00 86.44 177 LYS A N 1
ATOM 1415 C CA . LYS A 1 177 ? 8.867 -6.311 -33.496 1.00 86.44 177 LYS A CA 1
ATOM 1416 C C . LYS A 1 177 ? 9.060 -6.493 -31.982 1.00 86.44 177 LYS A C 1
ATOM 1418 O O . LYS A 1 177 ? 8.120 -6.882 -31.295 1.00 86.44 177 LYS A O 1
ATOM 1423 N N . LYS A 1 178 ? 10.263 -6.215 -31.472 1.00 85.62 178 LYS A N 1
ATOM 1424 C CA . LYS A 1 178 ? 10.611 -6.353 -30.049 1.00 85.62 178 LYS A CA 1
ATOM 1425 C C . LYS A 1 178 ? 10.139 -5.168 -29.199 1.00 85.62 178 LYS A C 1
ATOM 1427 O O . LYS A 1 178 ? 9.663 -5.374 -28.089 1.00 85.62 178 LYS A O 1
ATOM 1432 N N . MET A 1 179 ? 10.271 -3.946 -29.712 1.00 86.31 179 MET A N 1
ATOM 1433 C CA . MET A 1 179 ? 10.000 -2.708 -28.984 1.00 86.31 179 MET A CA 1
ATOM 1434 C C . MET A 1 179 ? 8.539 -2.280 -29.057 1.00 86.31 179 MET A C 1
ATOM 1436 O O . MET A 1 179 ? 8.064 -1.722 -28.079 1.00 86.31 179 MET A O 1
ATOM 1440 N N . MET A 1 180 ? 7.799 -2.566 -30.135 1.00 86.88 180 MET A N 1
ATOM 1441 C CA . MET A 1 180 ? 6.419 -2.076 -30.283 1.00 86.88 180 MET A CA 1
ATOM 1442 C C . MET A 1 180 ? 5.513 -2.398 -29.082 1.00 86.88 180 MET A C 1
ATOM 1444 O O . MET A 1 180 ? 4.866 -1.475 -28.607 1.00 86.88 180 MET A O 1
ATOM 1448 N N . PRO A 1 181 ? 5.496 -3.619 -28.504 1.00 89.88 181 PRO A N 1
ATOM 1449 C CA . PRO A 1 181 ? 4.680 -3.882 -27.314 1.00 89.88 181 PRO A CA 1
ATOM 1450 C C . PRO A 1 181 ? 5.073 -3.028 -26.096 1.00 89.88 181 PRO A C 1
ATOM 1452 O O . PRO A 1 181 ? 4.217 -2.648 -25.300 1.00 89.88 181 PRO A O 1
ATOM 1455 N N . ILE A 1 182 ? 6.367 -2.727 -25.951 1.00 90.31 182 ILE A N 1
ATOM 1456 C CA . ILE A 1 182 ? 6.921 -1.907 -24.864 1.00 90.31 182 ILE A CA 1
ATOM 1457 C C . ILE A 1 182 ? 6.536 -0.445 -25.085 1.00 90.31 182 ILE A C 1
ATOM 1459 O O . ILE A 1 182 ? 6.054 0.201 -24.159 1.00 90.31 182 ILE A O 1
ATOM 1463 N N . LEU A 1 183 ? 6.718 0.049 -26.314 1.00 87.62 183 LEU A N 1
ATOM 1464 C CA . LEU A 1 183 ? 6.408 1.418 -26.713 1.00 87.62 183 LEU A CA 1
ATOM 1465 C C . LEU A 1 183 ? 4.913 1.688 -26.590 1.00 87.62 183 LEU A C 1
ATOM 1467 O O . LEU A 1 183 ? 4.547 2.591 -25.857 1.00 87.62 183 LEU A O 1
ATOM 1471 N N . THR A 1 184 ? 4.047 0.846 -27.158 1.00 88.81 184 THR A N 1
ATOM 1472 C CA . THR A 1 184 ? 2.588 0.983 -27.013 1.00 88.81 184 THR A CA 1
ATOM 1473 C C . THR A 1 184 ? 2.180 1.068 -25.542 1.00 88.81 184 THR A C 1
ATOM 1475 O O . THR A 1 184 ? 1.477 1.992 -25.144 1.00 88.81 184 THR A O 1
ATOM 1478 N N . LYS A 1 185 ? 2.706 0.175 -24.694 1.00 89.00 185 LYS A N 1
ATOM 1479 C CA . LYS A 1 185 ? 2.432 0.213 -23.253 1.00 89.00 185 LYS A CA 1
ATOM 1480 C C . LYS A 1 185 ? 2.982 1.474 -22.580 1.00 89.00 185 LYS A C 1
ATOM 1482 O O . LYS A 1 185 ? 2.382 1.969 -21.628 1.00 89.00 185 LYS A O 1
ATOM 1487 N N . TYR A 1 186 ? 4.122 1.990 -23.025 1.00 89.81 186 TYR A N 1
ATOM 1488 C CA . TYR A 1 186 ? 4.674 3.243 -22.519 1.00 89.81 186 TYR A CA 1
ATOM 1489 C C . TYR A 1 186 ? 3.771 4.424 -22.882 1.00 89.81 186 TYR A C 1
ATOM 1491 O O . TYR A 1 186 ? 3.383 5.198 -22.012 1.00 89.81 186 TYR A O 1
ATOM 1499 N N . GLU A 1 187 ? 3.371 4.523 -24.144 1.00 88.19 187 GLU A N 1
ATOM 1500 C CA . GLU A 1 187 ? 2.542 5.607 -24.670 1.00 88.19 187 GLU A CA 1
ATOM 1501 C C . GLU A 1 187 ? 1.172 5.657 -23.994 1.00 88.19 187 GLU A C 1
ATOM 1503 O O . GLU A 1 187 ? 0.744 6.727 -23.564 1.00 88.19 187 GLU A O 1
ATOM 1508 N N . GLU A 1 188 ? 0.538 4.500 -23.790 1.00 88.62 188 GLU A N 1
ATOM 1509 C CA . GLU A 1 188 ? -0.724 4.371 -23.050 1.00 88.62 188 GLU A CA 1
ATOM 1510 C C . GLU A 1 188 ? -0.642 4.927 -21.617 1.00 88.62 188 GLU A C 1
ATOM 1512 O O . GLU A 1 188 ? -1.633 5.421 -21.081 1.00 88.62 188 GLU A O 1
ATOM 1517 N N . ASN A 1 189 ? 0.529 4.849 -20.974 1.00 86.00 189 ASN A N 1
ATOM 1518 C CA . ASN A 1 189 ? 0.703 5.208 -19.563 1.00 86.00 189 ASN A CA 1
ATOM 1519 C C . ASN A 1 189 ? 1.362 6.585 -19.347 1.00 86.00 189 ASN A C 1
ATOM 1521 O O . ASN A 1 189 ? 1.141 7.222 -18.305 1.00 86.00 189 ASN A O 1
ATOM 1525 N N . PHE A 1 190 ? 2.178 7.048 -20.296 1.00 87.44 190 PHE A N 1
ATOM 1526 C CA . PHE A 1 190 ? 3.060 8.213 -20.145 1.00 87.44 190 PHE A CA 1
ATOM 1527 C C . PHE A 1 190 ? 2.967 9.225 -21.297 1.00 87.44 190 PHE A C 1
ATOM 1529 O O . PHE A 1 190 ? 3.390 10.362 -21.110 1.00 87.44 190 PHE A O 1
ATOM 1536 N N . GLY A 1 191 ? 2.355 8.866 -22.431 1.00 81.19 191 GLY A N 1
ATOM 1537 C CA . GLY A 1 191 ? 2.254 9.706 -23.629 1.00 81.19 191 GLY A CA 1
ATOM 1538 C C . GLY A 1 191 ? 3.367 9.453 -24.653 1.00 81.19 191 GLY A C 1
ATOM 1539 O O . GLY A 1 191 ? 4.450 8.982 -24.306 1.00 81.19 191 GLY A O 1
ATOM 1540 N N . HIS A 1 192 ? 3.094 9.769 -25.922 1.00 70.56 192 HIS A N 1
ATOM 1541 C CA . HIS A 1 192 ? 3.950 9.441 -27.073 1.00 70.56 192 HIS A CA 1
ATOM 1542 C C . HIS A 1 192 ? 5.356 10.054 -27.006 1.00 70.56 192 HIS A C 1
ATOM 1544 O O . HIS A 1 192 ? 6.351 9.334 -27.062 1.00 70.56 192 HIS A O 1
ATOM 1550 N N . ASP A 1 193 ? 5.453 11.361 -26.763 1.00 73.62 193 ASP A N 1
ATOM 1551 C CA . ASP A 1 193 ? 6.730 12.089 -26.840 1.00 73.62 193 ASP A CA 1
ATOM 1552 C C . ASP A 1 193 ? 7.737 11.682 -25.746 1.00 73.62 193 ASP A C 1
ATOM 1554 O O . ASP A 1 193 ? 8.946 11.887 -25.866 1.00 73.62 193 ASP A O 1
ATOM 1558 N N . THR A 1 194 ? 7.260 11.029 -24.683 1.00 77.25 194 THR A N 1
ATOM 1559 C CA . THR A 1 194 ? 8.053 10.779 -23.475 1.00 77.25 194 THR A CA 1
ATOM 1560 C C . THR A 1 194 ? 9.080 9.650 -23.613 1.00 77.25 194 THR A C 1
ATOM 1562 O O . THR A 1 194 ? 10.100 9.672 -22.922 1.00 77.25 194 THR A O 1
ATOM 1565 N N . TRP A 1 195 ? 8.871 8.667 -24.498 1.00 82.62 195 TRP A N 1
ATOM 1566 C CA . TRP A 1 195 ? 9.874 7.612 -24.718 1.00 82.62 195 TRP A CA 1
ATOM 1567 C C . TRP A 1 195 ? 10.941 8.027 -25.734 1.00 82.62 195 TRP A C 1
ATOM 1569 O O . TRP A 1 195 ? 12.096 7.618 -25.603 1.00 82.62 195 TRP A O 1
ATOM 1579 N N . VAL A 1 196 ? 10.574 8.849 -26.722 1.00 84.88 196 VAL A N 1
ATOM 1580 C CA . VAL A 1 196 ? 11.492 9.360 -27.750 1.00 84.88 196 VAL A CA 1
ATOM 1581 C C . VAL A 1 196 ? 12.544 10.254 -27.098 1.00 84.88 196 VAL A C 1
ATOM 1583 O O . VAL A 1 196 ? 13.740 10.056 -27.310 1.00 84.88 196 VAL A O 1
ATOM 1586 N N . GLU A 1 197 ? 12.123 11.165 -26.216 1.00 87.00 197 GLU A N 1
ATOM 1587 C CA . GLU A 1 197 ? 13.031 11.979 -25.397 1.00 87.00 197 GLU A CA 1
ATOM 1588 C C . GLU A 1 197 ? 13.987 11.120 -24.555 1.00 87.00 197 GLU A C 1
ATOM 1590 O O . GLU A 1 197 ? 15.195 11.379 -24.510 1.00 87.00 197 GLU A O 1
ATOM 1595 N N . PHE A 1 198 ? 13.470 10.062 -23.919 1.00 87.38 198 PHE A N 1
ATOM 1596 C CA . PHE A 1 198 ? 14.292 9.123 -23.158 1.00 87.38 198 PHE A CA 1
ATOM 1597 C C . PHE A 1 198 ? 15.327 8.419 -24.049 1.00 87.38 198 PHE A C 1
ATOM 1599 O O . PHE A 1 198 ? 16.508 8.364 -23.697 1.00 87.38 198 PHE A O 1
ATOM 1606 N N . ALA A 1 199 ? 14.914 7.915 -25.215 1.00 85.62 199 ALA A N 1
ATOM 1607 C CA . ALA A 1 199 ? 15.799 7.241 -26.160 1.00 85.62 199 ALA A CA 1
ATOM 1608 C C . ALA A 1 199 ? 16.916 8.174 -26.653 1.00 85.62 199 ALA A C 1
ATOM 1610 O O . ALA A 1 199 ? 18.085 7.782 -26.641 1.00 85.62 199 ALA A O 1
ATOM 1611 N N . TRP A 1 200 ? 16.588 9.425 -26.995 1.00 88.81 200 TRP A N 1
ATOM 1612 C CA . TRP A 1 200 ? 17.580 10.429 -27.389 1.00 88.81 200 TRP A CA 1
ATOM 1613 C C . TRP A 1 200 ? 18.590 10.717 -26.293 1.00 88.81 200 TRP A C 1
ATOM 1615 O O . TRP A 1 200 ? 19.795 10.742 -26.556 1.00 88.81 200 TRP A O 1
ATOM 1625 N N . LYS A 1 201 ? 18.118 10.872 -25.054 1.00 89.12 201 LYS A N 1
ATOM 1626 C CA . LYS A 1 201 ? 18.999 11.053 -23.902 1.00 89.12 201 LYS A CA 1
ATOM 1627 C C . LYS A 1 201 ? 19.984 9.889 -23.771 1.00 89.12 201 LYS A C 1
ATOM 1629 O O . LYS A 1 201 ? 21.171 10.126 -23.567 1.00 89.12 201 LYS A O 1
ATOM 1634 N N . LYS A 1 202 ? 19.527 8.643 -23.938 1.00 88.06 202 LYS A N 1
ATOM 1635 C CA . LYS A 1 202 ? 20.393 7.454 -23.851 1.00 88.06 202 LYS A CA 1
ATOM 1636 C C . LYS A 1 202 ? 21.367 7.313 -25.013 1.00 88.06 202 LYS A C 1
ATOM 1638 O O . LYS A 1 202 ? 22.521 6.969 -24.778 1.00 88.06 202 LYS A O 1
ATOM 1643 N N . ILE A 1 203 ? 20.954 7.636 -26.236 1.00 85.69 203 ILE A N 1
ATOM 1644 C CA . ILE A 1 203 ? 21.869 7.689 -27.385 1.00 85.69 203 ILE A CA 1
ATOM 1645 C C . ILE A 1 203 ? 22.965 8.738 -27.150 1.00 85.69 203 ILE A C 1
ATOM 1647 O O . ILE A 1 203 ? 24.133 8.473 -27.423 1.00 85.69 203 ILE A O 1
ATOM 1651 N N . HIS A 1 204 ? 22.612 9.903 -26.598 1.00 86.06 204 HIS A N 1
ATOM 1652 C CA . HIS A 1 204 ? 23.585 10.947 -26.279 1.00 86.06 204 HIS A CA 1
ATOM 1653 C C . HIS A 1 204 ? 24.566 10.530 -25.173 1.00 86.06 204 HIS A C 1
ATOM 1655 O O . HIS A 1 204 ? 25.752 10.820 -25.282 1.00 86.06 204 HIS A O 1
ATOM 1661 N N . GLU A 1 205 ? 24.098 9.821 -24.140 1.00 85.12 205 GLU A N 1
ATOM 1662 C CA . GLU A 1 205 ? 24.968 9.252 -23.099 1.00 85.12 205 GLU A CA 1
ATOM 1663 C C . GLU A 1 205 ? 25.985 8.263 -23.703 1.00 85.12 205 GLU A C 1
ATOM 1665 O O . GLU A 1 205 ? 27.179 8.388 -23.455 1.00 85.12 205 GLU A O 1
ATOM 1670 N N . ILE A 1 206 ? 25.533 7.339 -24.559 1.00 80.06 206 ILE A N 1
ATOM 1671 C CA . ILE A 1 206 ? 26.386 6.304 -25.175 1.00 80.06 206 ILE A CA 1
ATOM 1672 C C . ILE A 1 206 ? 27.344 6.884 -26.234 1.00 80.06 206 ILE A C 1
ATOM 1674 O O . ILE A 1 206 ? 28.403 6.311 -26.494 1.00 80.06 206 ILE A O 1
ATOM 1678 N N . ARG A 1 207 ? 27.019 8.039 -26.836 1.00 82.44 207 ARG A N 1
ATOM 1679 C CA . ARG A 1 207 ? 27.877 8.718 -27.825 1.00 82.44 207 ARG A CA 1
ATOM 1680 C C . ARG A 1 207 ? 29.285 8.986 -27.302 1.00 82.44 207 ARG A C 1
ATOM 1682 O O . ARG A 1 207 ? 30.235 8.874 -28.073 1.00 82.44 207 ARG A O 1
ATOM 1689 N N . TYR A 1 208 ? 29.408 9.326 -26.020 1.00 76.06 208 TYR A N 1
ATOM 1690 C CA . TYR A 1 208 ? 30.704 9.562 -25.387 1.00 76.06 208 TYR A CA 1
ATOM 1691 C C . TYR A 1 208 ? 31.581 8.305 -25.346 1.00 76.06 208 TYR A C 1
ATOM 1693 O O . TYR A 1 208 ? 32.798 8.423 -25.455 1.00 76.06 208 TYR A O 1
ATOM 1701 N N . ASP A 1 209 ? 30.967 7.125 -25.248 1.00 76.44 209 ASP A N 1
ATOM 1702 C CA . ASP A 1 209 ? 31.672 5.855 -25.070 1.00 76.44 209 ASP A CA 1
ATOM 1703 C C . ASP A 1 209 ? 31.961 5.136 -26.399 1.00 76.44 209 ASP A C 1
ATOM 1705 O O . ASP A 1 209 ? 32.998 4.487 -26.528 1.00 76.44 209 ASP A O 1
ATOM 1709 N N . LEU A 1 210 ? 31.063 5.235 -27.391 1.00 76.88 210 LEU A N 1
ATOM 1710 C CA . LEU A 1 210 ? 31.110 4.411 -28.615 1.00 76.88 210 LEU A CA 1
ATOM 1711 C C . LEU A 1 210 ? 31.372 5.183 -29.923 1.00 76.88 210 LEU A C 1
ATOM 1713 O O . LEU A 1 210 ? 31.642 4.567 -30.956 1.00 76.88 210 LEU A O 1
ATOM 1717 N N . GLY A 1 211 ? 31.322 6.518 -29.901 1.00 80.00 211 GLY A N 1
ATOM 1718 C CA . GLY A 1 211 ? 31.602 7.360 -31.070 1.00 80.00 211 GLY A CA 1
ATOM 1719 C C . GLY A 1 211 ? 30.521 7.351 -32.167 1.00 80.00 211 GLY A C 1
ATOM 1720 O O . GLY A 1 211 ? 29.528 6.621 -32.119 1.00 80.00 211 GLY A O 1
ATOM 1721 N N . ASP A 1 212 ? 30.702 8.203 -33.182 1.00 82.88 212 ASP A N 1
ATOM 1722 C CA . ASP A 1 212 ? 29.658 8.515 -34.177 1.00 82.88 212 ASP A CA 1
ATOM 1723 C C . ASP A 1 212 ? 29.276 7.329 -35.087 1.00 82.88 212 ASP A C 1
ATOM 1725 O O . ASP A 1 212 ? 28.129 7.237 -35.527 1.00 82.88 212 ASP A O 1
ATOM 1729 N N . GLN A 1 213 ? 30.194 6.379 -35.286 1.00 80.56 213 GLN A N 1
ATOM 1730 C CA . GLN A 1 213 ? 29.990 5.158 -36.081 1.00 80.56 213 GLN A CA 1
ATOM 1731 C C . GLN A 1 213 ? 28.847 4.261 -35.566 1.00 80.56 213 GLN A C 1
ATOM 1733 O O . GLN A 1 213 ? 28.199 3.576 -36.353 1.00 80.56 213 GLN A O 1
ATOM 1738 N N . VAL A 1 214 ? 28.557 4.308 -34.261 1.00 82.06 214 VAL A N 1
ATOM 1739 C CA . VAL A 1 214 ? 27.456 3.567 -33.620 1.00 82.06 214 VAL A CA 1
ATOM 1740 C C . VAL A 1 214 ? 26.210 4.445 -33.457 1.00 82.06 214 VAL A C 1
ATOM 1742 O O . VAL A 1 214 ? 25.074 3.977 -33.561 1.00 82.06 214 VAL A O 1
ATOM 1745 N N . VAL A 1 215 ? 26.403 5.746 -33.235 1.00 84.75 215 VAL A N 1
ATOM 1746 C CA . VAL A 1 215 ? 25.323 6.696 -32.928 1.00 84.75 215 VAL A CA 1
ATOM 1747 C C . VAL A 1 215 ? 24.455 7.010 -34.141 1.00 84.75 215 VAL A C 1
ATOM 1749 O O . VAL A 1 215 ? 23.231 7.104 -34.010 1.00 84.75 215 VAL A O 1
ATOM 1752 N N . GLU A 1 216 ? 25.048 7.169 -35.324 1.00 85.94 216 GLU A N 1
ATOM 1753 C CA . GLU A 1 216 ? 24.295 7.514 -36.534 1.00 85.94 216 GLU A CA 1
ATOM 1754 C C . GLU A 1 216 ? 23.294 6.405 -36.944 1.00 85.94 216 GLU A C 1
ATOM 1756 O O . GLU A 1 216 ? 22.119 6.720 -37.177 1.00 85.94 216 GLU A O 1
ATOM 1761 N N . PRO A 1 217 ? 23.666 5.107 -36.956 1.00 85.19 217 PRO A N 1
ATOM 1762 C CA . PRO A 1 217 ? 22.715 4.011 -37.158 1.00 85.19 217 PRO A CA 1
ATOM 1763 C C . PRO A 1 217 ? 21.583 3.973 -36.123 1.00 85.19 217 PRO A C 1
ATOM 1765 O O . PRO A 1 217 ? 20.414 3.842 -36.494 1.00 85.19 217 PRO A O 1
ATOM 1768 N N . LEU A 1 218 ? 21.899 4.138 -34.833 1.00 84.94 218 LEU A N 1
ATOM 1769 C CA . LEU A 1 218 ? 20.900 4.147 -33.754 1.00 84.94 218 LEU A CA 1
ATOM 1770 C C . LEU A 1 218 ? 19.902 5.299 -33.904 1.00 84.94 218 LEU A C 1
ATOM 1772 O O . LEU A 1 218 ? 18.697 5.103 -33.752 1.00 84.94 218 LEU A O 1
ATOM 1776 N N . THR A 1 219 ? 20.394 6.481 -34.272 1.00 86.75 219 THR A N 1
ATOM 1777 C CA . THR A 1 219 ? 19.585 7.676 -34.557 1.00 86.75 219 THR A CA 1
ATOM 1778 C C . THR A 1 219 ? 18.575 7.394 -35.673 1.00 86.75 219 THR A C 1
ATOM 1780 O O . THR A 1 219 ? 17.388 7.696 -35.538 1.00 86.75 219 THR A O 1
ATOM 1783 N N . LYS A 1 220 ? 19.015 6.754 -36.766 1.00 87.25 220 LYS A N 1
ATOM 1784 C CA . LYS A 1 220 ? 18.138 6.365 -37.885 1.00 87.25 220 LYS A CA 1
ATOM 1785 C C . LYS A 1 220 ? 17.072 5.352 -37.457 1.00 87.25 220 LYS A C 1
ATOM 1787 O O . LYS A 1 220 ? 15.934 5.452 -37.912 1.00 87.25 220 LYS A O 1
ATOM 1792 N N . ILE A 1 221 ? 17.420 4.406 -36.582 1.00 84.56 221 ILE A N 1
ATOM 1793 C CA . ILE A 1 221 ? 16.469 3.425 -36.041 1.00 84.56 221 ILE A CA 1
ATOM 1794 C C . ILE A 1 221 ? 15.414 4.116 -35.173 1.00 84.56 221 ILE A C 1
ATOM 1796 O O . ILE A 1 221 ? 14.227 3.888 -35.392 1.00 84.56 221 ILE A O 1
ATOM 1800 N N . VAL A 1 222 ? 15.814 4.981 -34.234 1.00 85.12 222 VAL A N 1
ATOM 1801 C CA . VAL A 1 222 ? 14.867 5.688 -33.352 1.00 85.12 222 VAL A CA 1
ATOM 1802 C C . VAL A 1 222 ? 13.904 6.557 -34.155 1.00 85.12 222 VAL A C 1
ATOM 1804 O O . VAL A 1 222 ? 12.699 6.418 -33.971 1.00 85.12 222 VAL A O 1
ATOM 1807 N N . ASN A 1 223 ? 14.402 7.340 -35.117 1.00 88.00 223 ASN A N 1
ATOM 1808 C CA . ASN A 1 223 ? 13.562 8.158 -36.002 1.00 88.00 223 ASN A CA 1
ATOM 1809 C C . ASN A 1 223 ? 12.506 7.340 -36.764 1.00 88.00 223 ASN A C 1
ATOM 1811 O O . ASN A 1 223 ? 11.400 7.814 -37.001 1.00 88.00 223 ASN A O 1
ATOM 1815 N N . ARG A 1 224 ? 12.843 6.111 -37.170 1.00 85.75 224 ARG A N 1
ATOM 1816 C CA . ARG A 1 224 ? 11.916 5.211 -37.875 1.00 85.75 224 ARG A CA 1
ATOM 1817 C C . ARG A 1 224 ? 10.912 4.530 -36.949 1.00 85.75 224 ARG A C 1
ATOM 1819 O O . ARG A 1 224 ? 9.892 4.055 -37.432 1.00 85.75 224 ARG A O 1
ATOM 1826 N N . LEU A 1 225 ? 11.225 4.409 -35.661 1.00 81.69 225 LEU A N 1
ATOM 1827 C CA . LEU A 1 225 ? 10.315 3.858 -34.656 1.00 81.69 225 LEU A CA 1
ATOM 1828 C C . LEU A 1 225 ? 9.352 4.918 -34.113 1.00 81.69 225 LEU A C 1
ATOM 1830 O O . LEU A 1 225 ? 8.261 4.559 -33.690 1.00 81.69 225 LEU A O 1
ATOM 1834 N N . SER A 1 226 ? 9.755 6.191 -34.124 1.00 81.50 226 SER A N 1
ATOM 1835 C CA . SER A 1 226 ? 8.924 7.329 -33.714 1.00 81.50 226 SER A CA 1
ATOM 1836 C C . SER A 1 226 ? 8.006 7.867 -34.818 1.00 81.50 226 SER A C 1
ATOM 1838 O O . SER A 1 226 ? 7.235 8.781 -34.553 1.00 81.50 226 SER A O 1
ATOM 1840 N N . ALA A 1 227 ? 8.134 7.366 -36.051 1.00 80.38 227 ALA A N 1
ATOM 1841 C CA . ALA A 1 227 ? 7.327 7.755 -37.211 1.00 80.38 227 ALA A CA 1
ATOM 1842 C C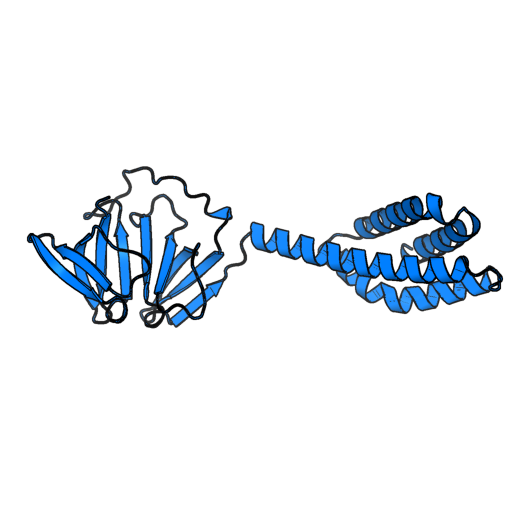 . ALA A 1 227 ? 6.191 6.754 -37.465 1.00 80.38 227 ALA A C 1
ATOM 1844 O O . ALA A 1 227 ? 5.078 7.215 -37.799 1.00 80.38 227 ALA A O 1
#

Radius of gyration: 29.16 Å; chains: 1; bounding box: 57×32×83 Å

Sequence (227 aa):
MKNLVIAKYLNGTMVKGYTLDIGNKDTFHLVTLQNTQITVKIDALKAAFLVKTMAGGTNSPSKSLDLRTGTQLHVEFLDSEEIDGVSFDYHIKKPHFFIFPLDESDNNERILINRAACRSVSKVPNEVDARQQKQRLQRQLEMEIYRCLYSLAEEFNDPLTPIDESLIVTRCLFTRKKMMPILTKYEENFGHDTWVEFAWKKIHEIRYDLGDQVVEPLTKIVNRLSA

Secondary structure (DSSP, 8-state):
-PEEEEEEETTS-EEEEEES--SSSSEEEEEETTS-EEEEEGGGEEEEEEES-SS----SPPP---GGGSEEEEEEETTS-EEEEEESS--TT-SEEEEEES-TTSSEEEEEEEGGGEEEEEE---HHHHHHHHHHHHHHHHHHHHHHHHHHHHHHT-TTS---HHHHHHHHHHHHHHHHHHHHHHHHHH-THHHHHHHHHHHHHHHHHH-HHHHHHHHHHHHHH--